Protein AF-A0AAI9ZFQ1-F1 (afdb_monomer_lite)

InterPro domains:
  IPR036188 FAD/NAD(P)-binding domain superfamily [G3DSA:3.50.50.60] (53-195)
  IPR036188 FAD/NAD(P)-binding domain superfamily [SSF51905] (68-173)

Structure (mmCIF, N/CA/C/O backbone):
data_AF-A0AAI9ZFQ1-F1
#
_entry.id   AF-A0AAI9ZFQ1-F1
#
loop_
_atom_site.group_PDB
_atom_site.id
_atom_site.type_symbol
_atom_site.label_atom_id
_atom_site.label_alt_id
_atom_site.label_comp_id
_atom_site.label_asym_id
_atom_site.label_entity_id
_atom_site.label_seq_id
_atom_site.pdbx_PDB_ins_code
_atom_site.Cartn_x
_atom_site.Cartn_y
_atom_site.Cartn_z
_atom_site.occupancy
_atom_site.B_iso_or_equiv
_atom_site.auth_seq_id
_atom_site.auth_comp_id
_atom_site.auth_asym_id
_atom_site.auth_atom_id
_atom_site.pdbx_PDB_model_num
ATOM 1 N N . MET A 1 1 ? -17.006 30.882 71.084 1.00 37.78 1 MET A N 1
ATOM 2 C CA . MET A 1 1 ? -16.837 29.516 70.557 1.00 37.78 1 MET A CA 1
ATOM 3 C C . MET A 1 1 ? -17.310 29.522 69.116 1.00 37.78 1 MET A C 1
ATOM 5 O O . MET A 1 1 ? -18.449 29.876 68.865 1.00 37.78 1 MET A O 1
ATOM 9 N N . GLU A 1 2 ? -16.331 29.306 68.242 1.00 34.59 2 GLU A N 1
ATOM 10 C CA . GLU A 1 2 ? -16.317 28.979 66.807 1.00 34.59 2 GLU A CA 1
ATOM 11 C C . GLU A 1 2 ? -17.468 29.397 65.872 1.00 34.59 2 GLU A C 1
ATOM 13 O O . GLU A 1 2 ? -18.535 28.796 65.810 1.00 34.59 2 GLU A O 1
ATOM 18 N N . LEU A 1 3 ? -17.128 30.377 65.026 1.00 32.50 3 LEU A N 1
ATOM 19 C CA . LEU A 1 3 ? -17.681 30.600 63.693 1.00 32.50 3 LEU A CA 1
ATOM 20 C C . LEU A 1 3 ? -17.113 29.538 62.733 1.00 32.50 3 LEU A C 1
ATOM 22 O O . LEU A 1 3 ? -15.921 29.552 62.424 1.00 32.50 3 LEU A O 1
ATOM 26 N N . GLY A 1 4 ? -17.966 28.635 62.250 1.00 30.64 4 GLY A N 1
ATOM 27 C CA . GLY A 1 4 ? -17.629 27.659 61.212 1.00 30.64 4 GLY A CA 1
ATOM 28 C C . GLY A 1 4 ? -17.641 28.296 59.822 1.00 30.64 4 GLY A C 1
ATOM 29 O O . GLY A 1 4 ? -18.695 28.525 59.236 1.00 30.64 4 GLY A O 1
ATOM 30 N N . HIS A 1 5 ? -16.453 28.588 59.303 1.00 34.59 5 HIS A N 1
ATOM 31 C CA . HIS A 1 5 ? -16.201 29.093 57.957 1.00 34.59 5 HIS A CA 1
ATOM 32 C C . HIS A 1 5 ? -16.126 27.901 56.984 1.00 34.59 5 HIS A C 1
ATOM 34 O O . HIS A 1 5 ? -15.152 27.149 57.013 1.00 34.59 5 HIS A O 1
ATOM 40 N N . GLN A 1 6 ? -17.141 27.691 56.137 1.00 33.50 6 GLN A N 1
ATOM 41 C CA . GLN A 1 6 ? -17.039 26.704 55.056 1.00 33.50 6 GLN A CA 1
ATOM 42 C C . GLN A 1 6 ? -16.163 27.257 53.926 1.00 33.50 6 GLN A C 1
ATOM 44 O O . GLN A 1 6 ? -16.496 28.253 53.288 1.00 33.50 6 GLN A O 1
ATOM 49 N N . ARG A 1 7 ? -15.023 26.597 53.698 1.00 31.77 7 ARG A N 1
ATOM 50 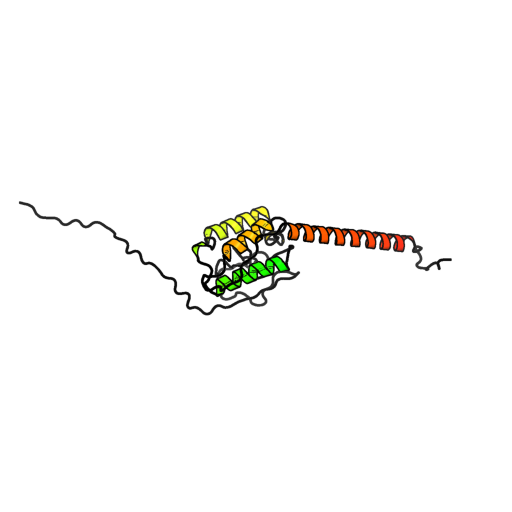C CA . ARG A 1 7 ? -14.210 26.714 52.483 1.00 31.77 7 ARG A CA 1
ATOM 51 C C . ARG A 1 7 ? -14.615 25.585 51.538 1.00 31.77 7 ARG A C 1
ATOM 5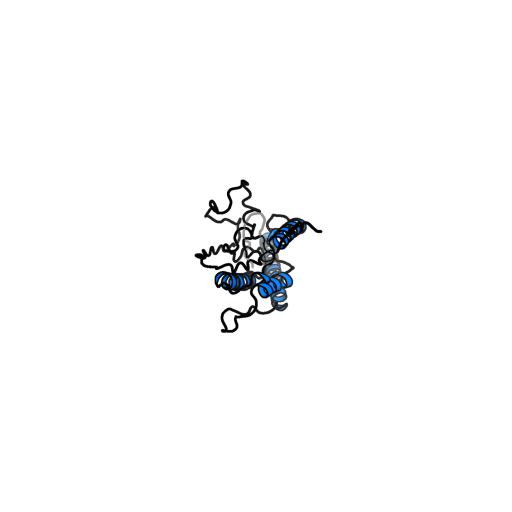3 O O . ARG A 1 7 ? -14.500 24.425 51.924 1.00 31.77 7 ARG A O 1
ATOM 60 N N . GLU A 1 8 ? -15.013 25.901 50.312 1.00 35.94 8 GLU A N 1
ATOM 61 C CA . GLU A 1 8 ? -15.021 24.915 49.227 1.00 35.94 8 GLU A CA 1
ATOM 62 C C . GLU A 1 8 ? -13.645 24.831 48.558 1.00 35.94 8 GLU A C 1
ATOM 64 O O . GLU A 1 8 ? -13.015 25.863 48.301 1.00 35.94 8 GLU A O 1
ATOM 69 N N . PRO A 1 9 ? -13.209 23.615 48.195 1.00 33.06 9 PRO A N 1
ATOM 70 C CA . PRO A 1 9 ? -12.383 23.452 47.013 1.00 33.06 9 PRO A CA 1
ATOM 71 C C . PRO A 1 9 ? -12.896 22.330 46.095 1.00 33.06 9 PRO A C 1
ATOM 73 O O . PRO A 1 9 ? -12.891 21.158 46.449 1.00 33.06 9 PRO A O 1
ATOM 76 N N . GLY A 1 10 ? -13.221 22.715 44.860 1.00 30.25 10 GLY A N 1
ATOM 77 C CA . GLY A 1 10 ? -12.485 22.227 43.694 1.00 30.25 10 GLY A CA 1
ATOM 78 C C . GLY A 1 10 ? -12.747 20.804 43.192 1.00 30.25 10 GLY A C 1
ATOM 79 O O . GLY A 1 10 ? -12.119 19.848 43.625 1.00 30.25 10 GLY A O 1
ATOM 80 N N . THR A 1 11 ? -13.498 20.762 42.089 1.00 35.53 11 THR A N 1
ATOM 81 C CA . THR A 1 11 ? -13.319 19.874 40.926 1.00 35.53 11 THR A CA 1
ATOM 82 C C . THR A 1 11 ? -13.482 18.369 41.139 1.00 35.53 11 THR A C 1
ATOM 84 O O . THR A 1 11 ? -12.507 17.668 41.391 1.00 35.53 11 THR A O 1
ATOM 87 N N . ASP A 1 12 ? -14.666 17.853 40.804 1.00 26.95 12 ASP A N 1
ATOM 88 C CA . ASP A 1 12 ? -14.771 16.508 40.241 1.00 26.95 12 ASP A CA 1
ATOM 89 C C . ASP A 1 12 ? -15.305 16.598 38.805 1.00 26.95 12 ASP A C 1
ATOM 91 O O . ASP A 1 12 ? -16.419 17.058 38.539 1.00 26.95 12 ASP A O 1
ATOM 95 N N . ARG A 1 13 ? -14.434 16.261 37.848 1.00 30.31 13 ARG A N 1
ATOM 96 C CA . ARG A 1 13 ? -14.751 16.260 36.420 1.00 30.31 13 ARG A CA 1
ATOM 97 C C . ARG A 1 13 ? -15.561 15.007 36.144 1.00 30.31 13 ARG A C 1
ATOM 99 O O . ARG A 1 13 ? -15.000 13.926 35.989 1.00 30.31 13 ARG A O 1
ATOM 106 N N . THR A 1 14 ? -16.866 15.175 35.983 1.00 29.67 14 THR A N 1
ATOM 107 C CA . THR A 1 14 ? -17.733 14.159 35.388 1.00 29.67 14 THR A CA 1
ATOM 108 C C . THR A 1 14 ? -17.107 13.647 34.086 1.00 29.67 14 THR A C 1
ATOM 110 O O . THR A 1 14 ? -16.983 14.390 33.108 1.00 29.67 14 THR A O 1
ATOM 113 N N . HIS A 1 15 ? -16.689 12.380 34.079 1.00 28.17 15 HIS A N 1
ATOM 114 C CA . HIS A 1 15 ? -16.290 11.646 32.883 1.00 28.17 15 HIS A CA 1
ATOM 115 C C . HIS A 1 15 ? -17.497 11.534 31.940 1.00 28.17 15 HIS A C 1
ATOM 117 O O . HIS A 1 15 ? -18.301 10.606 32.017 1.00 28.17 15 HIS A O 1
ATOM 123 N N . SER A 1 16 ? -17.627 12.504 31.035 1.00 26.03 16 SER A N 1
ATOM 124 C CA . SER A 1 16 ? -18.485 12.388 29.860 1.00 26.03 16 SER A CA 1
ATOM 125 C C . SER A 1 16 ? -17.853 11.368 28.916 1.00 26.03 16 SER A C 1
ATOM 127 O O . SER A 1 16 ? -16.924 11.664 28.162 1.00 26.03 16 SER A O 1
ATOM 129 N N . SER A 1 17 ? -18.337 10.130 28.982 1.00 25.62 17 SER A N 1
ATOM 130 C CA . SER A 1 17 ? -18.072 9.125 27.959 1.00 25.62 17 SER A CA 1
ATOM 131 C C . SER A 1 17 ? -18.860 9.499 26.702 1.00 25.62 17 SER A C 1
ATOM 133 O O . SER A 1 17 ? -20.020 9.131 26.514 1.00 25.62 17 SER A O 1
ATOM 135 N N . HIS A 1 18 ? -18.232 10.265 25.812 1.00 26.05 18 HIS A N 1
ATOM 136 C CA . HIS A 1 18 ? -18.787 10.519 24.488 1.00 26.05 18 HIS A CA 1
ATOM 137 C C . HIS A 1 18 ? -18.733 9.230 23.654 1.00 26.05 18 HIS A C 1
ATOM 139 O O . HIS A 1 18 ? -17.767 8.951 22.949 1.00 26.05 18 HIS A O 1
ATOM 145 N N . LYS A 1 19 ? -19.809 8.436 23.715 1.00 25.36 19 LYS A N 1
ATOM 146 C CA . LYS A 1 19 ? -20.154 7.477 22.659 1.00 25.36 19 LYS A CA 1
ATO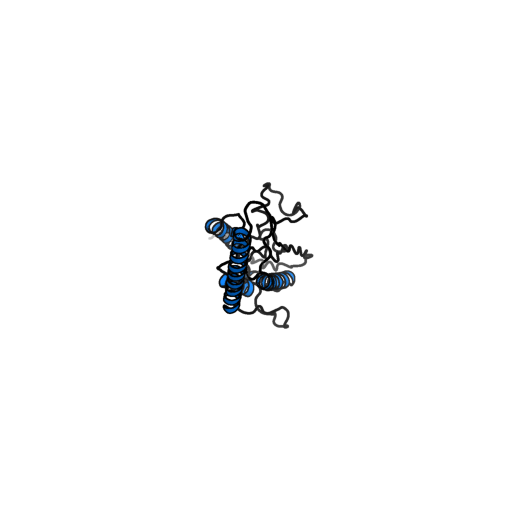M 147 C C . LYS A 1 19 ? -20.406 8.273 21.377 1.00 25.36 19 LYS A C 1
ATOM 149 O O . LYS A 1 19 ? -21.493 8.819 21.191 1.00 25.36 19 LYS A O 1
ATOM 154 N N . ALA A 1 20 ? -19.411 8.342 20.498 1.00 28.69 20 ALA A N 1
ATOM 155 C CA . ALA A 1 20 ? -19.606 8.830 19.140 1.00 28.69 20 ALA A CA 1
ATOM 156 C C . ALA A 1 20 ? -20.625 7.917 18.435 1.00 28.69 20 ALA A C 1
ATOM 158 O O . ALA A 1 20 ? -20.350 6.755 18.137 1.00 28.69 20 ALA A O 1
ATOM 159 N N . ARG A 1 21 ? -21.842 8.427 18.223 1.00 26.98 21 ARG A N 1
ATOM 160 C CA . ARG A 1 21 ? -22.840 7.792 17.359 1.00 26.98 21 ARG A CA 1
ATOM 161 C C . ARG A 1 21 ? -22.448 8.078 15.911 1.00 26.98 21 ARG A C 1
ATOM 163 O O . ARG A 1 21 ? -22.639 9.191 15.433 1.00 26.98 21 ARG A O 1
ATOM 170 N N . PHE A 1 22 ? -21.924 7.076 15.213 1.00 39.91 22 PHE A N 1
ATOM 171 C CA . PHE A 1 22 ? -21.673 7.136 13.771 1.00 39.91 22 PHE A CA 1
ATOM 172 C C . PHE A 1 22 ? -22.993 6.929 13.010 1.00 39.91 22 PHE A C 1
ATOM 174 O O . PHE A 1 22 ? -23.321 5.823 12.595 1.00 39.91 22 PHE A O 1
ATOM 181 N N . GLY A 1 23 ? -23.796 7.992 12.912 1.00 33.97 23 GLY A N 1
ATOM 182 C CA . GLY A 1 23 ? -25.105 8.014 12.242 1.00 33.97 23 GLY A CA 1
ATOM 183 C C . GLY A 1 23 ? -25.154 8.942 11.024 1.00 33.97 23 GLY A C 1
ATOM 184 O O . GLY A 1 23 ? -26.163 9.608 10.817 1.00 33.97 23 GLY A O 1
ATOM 185 N N . GLY A 1 24 ? -24.060 9.048 10.265 1.00 38.56 24 GLY A N 1
ATOM 186 C CA . GLY A 1 24 ? -23.959 9.884 9.062 1.00 38.56 24 GLY A CA 1
ATOM 187 C C . GLY A 1 24 ? -23.987 9.063 7.771 1.00 38.56 24 GLY A C 1
ATOM 188 O O . GLY A 1 24 ? -23.625 7.888 7.769 1.00 38.56 24 GLY A O 1
ATOM 189 N N . ARG A 1 25 ? -24.418 9.681 6.663 1.00 42.22 25 ARG A N 1
ATOM 190 C CA . ARG A 1 25 ? -24.288 9.105 5.314 1.00 42.22 25 ARG A CA 1
ATOM 191 C C . ARG A 1 25 ? -22.800 8.996 4.975 1.00 42.22 25 ARG A C 1
ATOM 193 O O . ARG A 1 25 ? -22.090 9.989 5.060 1.00 42.22 25 ARG A O 1
ATOM 200 N N . PHE A 1 26 ? -22.345 7.804 4.606 1.00 40.53 26 PHE A N 1
ATOM 201 C CA . PHE A 1 26 ? -20.992 7.589 4.104 1.00 40.53 26 PHE A CA 1
ATOM 202 C C . PHE A 1 26 ? -20.969 7.882 2.603 1.00 40.53 26 PHE A C 1
ATOM 204 O O . PHE A 1 26 ? -21.706 7.246 1.849 1.00 40.53 26 PHE A O 1
ATOM 211 N N . GLU A 1 27 ? -20.131 8.817 2.161 1.00 43.59 27 GLU A N 1
ATOM 212 C CA . GLU A 1 27 ? -19.860 9.022 0.738 1.00 43.59 27 GLU A CA 1
ATOM 213 C C . GLU A 1 27 ? -18.555 8.318 0.362 1.00 43.59 27 GLU A C 1
ATOM 215 O O . GLU A 1 27 ? -17.472 8.688 0.809 1.00 43.59 27 GLU A O 1
ATOM 220 N N . LEU A 1 28 ? -18.656 7.264 -0.450 1.00 41.50 28 LEU A N 1
ATOM 221 C CA . LEU A 1 28 ? -17.493 6.539 -0.951 1.00 41.50 28 LEU A CA 1
ATOM 222 C C . LEU A 1 28 ? -16.993 7.178 -2.248 1.00 41.50 28 LEU A C 1
ATOM 224 O O . LEU A 1 28 ? -17.599 7.008 -3.305 1.00 41.50 28 LEU A O 1
ATOM 228 N N . TYR A 1 29 ? -15.837 7.832 -2.184 1.00 49.53 29 TYR A N 1
ATOM 229 C CA . TYR A 1 29 ? -15.118 8.310 -3.363 1.00 49.53 29 TYR A CA 1
ATOM 230 C C . TYR A 1 29 ? -14.043 7.299 -3.770 1.00 49.53 29 TYR A C 1
ATOM 232 O O . TYR A 1 29 ? -12.924 7.322 -3.274 1.00 49.53 29 TYR A O 1
ATOM 240 N N . LEU A 1 30 ? -14.359 6.392 -4.698 1.00 44.34 30 LEU A N 1
ATOM 241 C CA . LEU A 1 30 ? -13.365 5.465 -5.245 1.00 44.34 30 LEU A CA 1
ATOM 242 C C . LEU A 1 30 ? -12.519 6.161 -6.326 1.00 44.34 30 LEU A C 1
ATOM 244 O O . LEU A 1 30 ? -12.923 6.241 -7.485 1.00 44.34 30 LEU A O 1
ATOM 248 N N . ALA A 1 31 ? -11.330 6.642 -5.962 1.00 46.34 31 ALA A N 1
ATOM 249 C CA . ALA A 1 31 ? -10.363 7.205 -6.907 1.00 46.34 31 ALA A CA 1
ATOM 250 C C . ALA A 1 31 ? -9.272 6.179 -7.268 1.00 46.34 31 ALA A C 1
ATOM 252 O O . ALA A 1 31 ? -8.314 6.000 -6.520 1.00 46.34 31 ALA A O 1
ATOM 253 N N . ILE A 1 32 ? -9.404 5.526 -8.428 1.00 44.31 32 ILE A N 1
ATOM 254 C CA . ILE A 1 32 ? -8.389 4.605 -8.968 1.00 44.31 32 ILE A CA 1
ATOM 255 C C . ILE A 1 32 ? -7.374 5.413 -9.785 1.00 44.31 32 ILE A C 1
ATOM 257 O O . ILE A 1 32 ? -7.701 5.941 -10.848 1.00 44.31 32 ILE A O 1
ATOM 261 N N . VAL A 1 33 ? -6.129 5.498 -9.313 1.00 44.69 33 VAL A N 1
ATOM 262 C CA . VAL A 1 33 ? -5.063 6.261 -9.980 1.00 44.69 33 VAL A CA 1
ATOM 263 C C . VAL A 1 33 ? -4.160 5.317 -10.770 1.00 44.69 33 VAL A C 1
ATOM 265 O O . VAL A 1 33 ? -3.419 4.521 -10.200 1.00 44.69 33 VAL A O 1
ATOM 268 N N . ILE A 1 34 ? -4.184 5.417 -12.103 1.00 42.12 34 ILE A N 1
ATOM 269 C CA . ILE A 1 34 ? -3.259 4.691 -12.984 1.00 42.12 34 ILE A CA 1
ATOM 270 C C . ILE A 1 34 ? -2.611 5.681 -13.964 1.00 42.12 34 ILE A C 1
ATOM 272 O O . ILE A 1 34 ? -3.220 6.114 -14.936 1.00 42.12 34 ILE A O 1
ATOM 276 N N . GLY A 1 35 ? -1.336 6.012 -13.736 1.00 40.16 35 GLY A N 1
ATOM 277 C CA . GLY A 1 35 ? -0.400 6.350 -14.819 1.00 40.16 35 GLY A CA 1
ATOM 278 C C . GLY A 1 35 ? -0.253 7.805 -15.288 1.00 40.16 35 GLY A C 1
ATOM 279 O O . GLY A 1 35 ? 0.619 8.043 -16.120 1.00 40.16 35 GLY A O 1
ATOM 280 N N . ARG A 1 36 ? -0.994 8.792 -14.774 1.00 52.34 36 ARG A N 1
ATOM 281 C CA . ARG A 1 36 ? -0.717 10.237 -14.969 1.00 52.34 36 ARG A CA 1
ATOM 282 C C . ARG A 1 36 ? -1.120 11.012 -13.709 1.00 52.34 36 ARG A C 1
ATOM 284 O O . ARG A 1 36 ? -1.766 10.431 -12.843 1.00 52.34 36 ARG A O 1
ATOM 291 N N . ARG A 1 37 ? -0.669 12.275 -13.594 1.00 50.84 37 ARG A N 1
ATOM 292 C CA . ARG A 1 37 ? -0.910 13.219 -12.476 1.00 50.84 37 ARG A CA 1
ATOM 293 C C . ARG A 1 37 ? -2.225 12.910 -11.751 1.00 50.84 37 ARG A C 1
ATOM 295 O O . ARG A 1 37 ? -3.257 12.862 -12.418 1.00 50.84 37 ARG A O 1
ATOM 302 N N . LEU A 1 38 ? -2.184 12.719 -10.424 1.00 52.16 38 LEU A N 1
ATOM 303 C CA . LEU A 1 38 ? -3.409 12.544 -9.641 1.00 52.16 38 LEU A CA 1
ATOM 304 C C . LEU A 1 38 ? -4.368 13.681 -9.983 1.00 52.16 38 LEU A C 1
ATOM 306 O O . LEU A 1 38 ? -4.039 14.857 -9.825 1.00 52.16 38 LEU A O 1
ATOM 310 N N . SER A 1 39 ? -5.531 13.314 -10.502 1.00 46.09 39 SER A N 1
ATOM 311 C CA . SER A 1 39 ? -6.598 14.251 -10.800 1.00 46.09 39 SER A CA 1
ATOM 312 C C . SER A 1 39 ? -7.881 13.681 -10.230 1.00 46.09 39 SER A C 1
ATOM 314 O O . SER A 1 39 ? -8.286 12.569 -10.560 1.00 46.09 39 SER A O 1
ATOM 316 N N . THR A 1 40 ? -8.498 14.440 -9.339 1.00 49.34 40 THR A N 1
ATOM 317 C CA . THR A 1 40 ? -9.910 14.292 -9.022 1.00 49.34 40 THR A CA 1
ATOM 318 C C . THR A 1 40 ? -10.619 15.345 -9.878 1.00 49.34 40 THR A C 1
ATOM 320 O O . THR A 1 40 ? -10.338 16.534 -9.716 1.00 49.34 40 THR A O 1
ATOM 323 N N . PRO A 1 41 ? -11.473 14.967 -10.850 1.00 41.53 41 PRO A N 1
ATOM 324 C CA . PRO A 1 41 ? -12.178 15.951 -11.681 1.00 41.53 41 PRO A CA 1
ATOM 325 C C . PRO A 1 41 ? -13.165 16.790 -10.854 1.00 41.53 41 PRO A C 1
ATOM 327 O O . PRO A 1 41 ? -13.537 17.891 -11.248 1.00 41.53 41 PRO A O 1
ATOM 330 N N . TYR A 1 42 ? -13.526 16.297 -9.669 1.00 44.06 42 TYR A N 1
ATOM 331 C CA . TYR A 1 42 ? -14.157 17.069 -8.616 1.00 44.06 42 TYR A CA 1
ATOM 332 C C . TYR A 1 42 ? -13.075 17.803 -7.828 1.00 44.06 42 TYR A C 1
ATOM 334 O O . TYR A 1 42 ? -12.152 17.201 -7.270 1.00 44.06 42 TYR A O 1
ATOM 342 N N . THR A 1 43 ? -13.188 19.126 -7.770 1.00 43.06 43 THR A N 1
ATOM 343 C CA . THR A 1 43 ? -12.502 19.873 -6.723 1.00 43.06 43 THR A CA 1
ATOM 344 C C . THR A 1 43 ? -13.149 19.442 -5.410 1.00 43.06 43 THR A C 1
ATOM 346 O O . THR A 1 43 ? -14.370 19.498 -5.304 1.00 43.06 43 THR A O 1
ATOM 349 N N . LEU A 1 44 ? -12.360 19.054 -4.404 1.00 46.34 44 LEU A N 1
ATOM 350 C CA . LEU A 1 44 ? -12.791 18.948 -2.997 1.00 46.34 44 LEU A CA 1
ATOM 351 C C . LEU A 1 44 ? -13.148 20.351 -2.4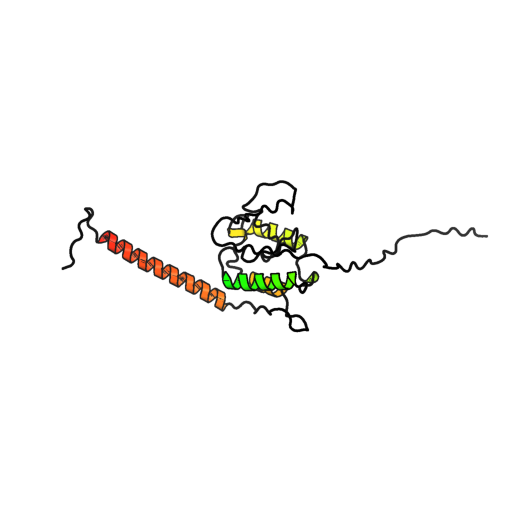48 1.00 46.34 44 LEU A C 1
ATOM 353 O O . LEU A 1 44 ? -12.678 20.776 -1.396 1.00 46.34 44 LEU A O 1
ATOM 357 N N . ARG A 1 45 ? -13.914 21.132 -3.220 1.00 37.50 45 ARG A N 1
ATOM 358 C CA . ARG A 1 45 ? -14.136 22.573 -3.065 1.00 37.50 45 ARG A CA 1
ATOM 359 C C . ARG A 1 45 ? -14.983 22.905 -1.840 1.00 37.50 45 ARG A C 1
ATOM 361 O O . ARG A 1 45 ? -15.085 24.079 -1.506 1.00 37.50 45 ARG A O 1
ATOM 368 N N . GLU A 1 46 ? -15.492 21.897 -1.139 1.00 37.47 46 GLU A N 1
ATOM 369 C CA . GLU A 1 46 ? -16.261 22.062 0.095 1.00 37.47 46 GLU A CA 1
ATOM 370 C C . GLU A 1 46 ? -15.590 21.456 1.344 1.00 37.47 46 GLU A C 1
ATOM 372 O O . GLU A 1 46 ? -16.062 21.707 2.446 1.00 37.47 46 GLU A O 1
ATOM 377 N N . VAL A 1 47 ? -14.445 20.761 1.228 1.00 44.47 47 VAL A N 1
ATOM 378 C CA . VAL A 1 47 ? -13.826 20.033 2.369 1.00 44.47 47 VAL A CA 1
ATOM 379 C C . VAL A 1 47 ? -12.614 20.754 2.991 1.00 44.47 47 VAL A C 1
ATOM 381 O O . VAL A 1 47 ? -12.083 20.338 4.014 1.00 44.47 47 VAL A O 1
ATOM 384 N N . GLY A 1 48 ? -12.183 21.906 2.471 1.00 33.75 48 GLY A N 1
ATOM 385 C CA . GLY A 1 48 ? -11.064 22.618 3.100 1.00 33.75 48 GLY A CA 1
ATOM 386 C C . GLY A 1 48 ? -10.795 23.997 2.535 1.00 33.75 48 GLY A C 1
ATOM 387 O O . GLY A 1 48 ? -9.860 24.200 1.766 1.00 33.75 48 GLY A O 1
ATOM 388 N N . ARG A 1 49 ? -11.588 24.990 2.941 1.00 31.41 49 ARG A N 1
ATOM 389 C CA . ARG A 1 49 ? -11.296 26.395 2.643 1.00 31.41 49 ARG A CA 1
ATOM 390 C C . ARG A 1 49 ? -10.206 26.928 3.582 1.00 31.41 49 ARG A C 1
ATOM 392 O O . ARG A 1 49 ? -10.513 27.671 4.505 1.00 31.41 49 ARG A O 1
ATOM 399 N N . LYS A 1 50 ? -8.936 26.611 3.306 1.00 29.59 50 LYS A N 1
ATOM 400 C CA . LYS A 1 50 ? -7.778 27.494 3.563 1.00 29.59 50 LYS A CA 1
ATOM 401 C C . LYS A 1 50 ? -6.744 27.289 2.450 1.00 29.59 50 LYS A C 1
ATOM 403 O O . LYS A 1 50 ? -6.408 26.166 2.107 1.00 29.59 50 LYS A O 1
ATOM 408 N N . GLY A 1 51 ? -6.357 28.401 1.829 1.00 27.31 51 GLY A N 1
ATOM 409 C CA . GLY A 1 51 ? -5.723 28.488 0.514 1.00 27.31 51 GLY A CA 1
ATOM 410 C C . GLY A 1 51 ? -4.433 27.691 0.313 1.00 27.31 51 GLY A C 1
ATOM 411 O O . GLY A 1 51 ? -3.625 27.535 1.221 1.00 27.31 51 GLY A O 1
ATOM 412 N N . GLY A 1 52 ? -4.233 27.267 -0.936 1.00 26.09 52 GLY A N 1
ATOM 413 C CA . GLY A 1 52 ? -2.977 26.714 -1.433 1.00 26.09 52 GLY A CA 1
ATOM 414 C C . GLY A 1 52 ? -3.192 25.892 -2.701 1.00 26.09 52 GLY A C 1
ATOM 415 O O . GLY A 1 52 ? -3.657 24.759 -2.651 1.00 26.09 52 GLY A O 1
ATOM 416 N N . SER A 1 53 ? -2.871 26.452 -3.865 1.00 29.06 53 SER A N 1
ATOM 417 C CA . SER A 1 53 ? -2.807 25.709 -5.124 1.00 29.06 53 SER A CA 1
ATOM 418 C C . SER A 1 53 ? -1.588 24.776 -5.114 1.00 29.06 53 SER A C 1
ATOM 420 O O . SER A 1 53 ? -0.493 25.198 -5.470 1.00 29.06 53 SER A O 1
ATOM 422 N N . ALA A 1 54 ? -1.755 23.516 -4.710 1.00 30.44 54 ALA A N 1
ATOM 423 C CA . ALA A 1 54 ? -0.657 22.542 -4.680 1.00 30.44 54 ALA A CA 1
ATOM 424 C C . ALA A 1 54 ? -1.113 21.129 -5.106 1.00 30.44 54 ALA A C 1
ATOM 426 O O . ALA A 1 54 ? -0.850 20.119 -4.471 1.00 30.44 54 ALA A O 1
ATOM 427 N N . PHE A 1 55 ? -1.779 21.024 -6.259 1.00 37.59 55 PHE A N 1
ATOM 428 C CA . PHE A 1 55 ? -2.322 19.779 -6.840 1.00 37.59 55 PHE A CA 1
ATOM 429 C C . PHE A 1 55 ? -1.268 18.774 -7.386 1.00 37.59 55 PHE A C 1
ATOM 431 O O . PHE A 1 55 ? -1.450 18.173 -8.446 1.00 37.59 55 PHE A O 1
ATOM 438 N N . ALA A 1 56 ? -0.136 18.603 -6.708 1.00 31.72 56 ALA A N 1
ATOM 439 C CA . ALA A 1 56 ? 0.832 17.531 -6.980 1.00 31.72 56 ALA A CA 1
ATOM 440 C C . ALA A 1 56 ? 1.245 16.807 -5.688 1.00 31.72 56 ALA A C 1
ATOM 442 O O . ALA A 1 56 ? 1.306 15.582 -5.694 1.00 31.72 56 ALA A O 1
ATOM 443 N N . ALA A 1 57 ? 1.398 17.553 -4.589 1.00 33.06 57 ALA A N 1
ATOM 444 C CA . ALA A 1 57 ? 1.584 17.025 -3.237 1.00 33.06 57 ALA A CA 1
ATOM 445 C C . ALA A 1 57 ? 0.264 17.016 -2.436 1.00 33.06 57 ALA A C 1
ATOM 447 O O . ALA A 1 57 ? -0.037 16.048 -1.755 1.00 33.06 57 ALA A O 1
ATOM 448 N N . THR A 1 58 ? -0.612 18.013 -2.618 1.00 34.50 58 THR A N 1
ATOM 449 C CA . THR A 1 58 ? -1.872 18.143 -1.858 1.00 34.50 58 THR A CA 1
ATOM 450 C C . THR A 1 58 ? -2.963 17.160 -2.286 1.00 34.50 58 THR A C 1
ATOM 452 O O . THR A 1 58 ? -3.827 16.808 -1.491 1.00 34.50 58 THR A O 1
ATOM 455 N N . ALA A 1 59 ? -2.914 16.651 -3.523 1.00 35.28 59 ALA A N 1
ATOM 456 C CA . ALA A 1 59 ? -3.788 15.551 -3.957 1.00 35.28 59 ALA A CA 1
ATOM 457 C C . ALA A 1 59 ? -3.344 14.183 -3.392 1.00 35.28 59 ALA A C 1
ATOM 459 O O . ALA A 1 59 ? -4.088 13.212 -3.488 1.00 35.28 59 ALA A O 1
ATOM 460 N N . LEU A 1 60 ? -2.142 14.124 -2.804 1.00 39.22 60 LEU A N 1
ATOM 461 C CA . LEU A 1 60 ? -1.600 12.998 -2.046 1.00 39.22 60 LEU A CA 1
ATOM 462 C C . LEU A 1 60 ? -1.663 13.238 -0.528 1.00 39.22 60 LEU A C 1
ATOM 464 O O . LEU A 1 60 ? -1.064 12.461 0.211 1.00 39.22 60 LEU A O 1
ATOM 468 N N . ASN A 1 61 ? -2.456 14.212 -0.046 1.00 36.75 61 ASN A N 1
ATOM 469 C CA . ASN A 1 61 ? -2.804 14.363 1.378 1.00 36.75 61 ASN A CA 1
ATOM 470 C C . ASN A 1 61 ? -3.642 13.175 1.914 1.00 36.75 61 ASN A C 1
ATOM 472 O O . ASN A 1 61 ? -4.468 13.326 2.808 1.00 36.75 61 ASN A O 1
ATOM 476 N N . THR A 1 62 ? -3.456 11.968 1.385 1.00 39.16 62 THR A N 1
ATOM 477 C CA . THR A 1 62 ? -3.660 10.726 2.121 1.00 39.16 62 THR A CA 1
ATOM 478 C C . THR A 1 62 ? -2.637 10.687 3.253 1.00 39.16 62 THR A C 1
ATOM 480 O O . THR A 1 62 ? -1.570 10.089 3.130 1.00 39.16 62 THR A O 1
ATOM 483 N N . THR A 1 63 ? -2.935 11.377 4.347 1.00 40.75 63 THR A N 1
ATOM 484 C CA . THR A 1 63 ? -2.052 11.583 5.505 1.00 40.75 63 THR A CA 1
ATOM 485 C C . THR A 1 63 ? -1.974 10.352 6.414 1.00 40.75 63 THR A C 1
ATOM 487 O O . THR A 1 63 ? -1.689 10.445 7.599 1.00 40.75 63 THR A O 1
ATOM 490 N N . THR A 1 64 ? -2.180 9.153 5.868 1.00 47.28 64 THR A N 1
ATOM 491 C CA . THR A 1 64 ? -2.001 7.899 6.604 1.00 47.28 64 THR A CA 1
ATOM 492 C C . THR A 1 64 ? -0.800 7.114 6.116 1.00 47.28 64 THR A C 1
ATOM 494 O O . THR A 1 64 ? -0.515 7.059 4.920 1.00 47.28 64 THR A O 1
ATOM 497 N N . THR A 1 65 ? -0.224 6.350 7.049 1.00 51.03 65 THR A N 1
ATOM 498 C CA . THR A 1 65 ? 0.770 5.278 6.869 1.00 51.03 65 THR A CA 1
ATOM 499 C C . THR A 1 65 ? 0.490 4.342 5.681 1.00 51.03 65 THR A C 1
ATOM 501 O O . THR A 1 65 ? 1.383 3.644 5.208 1.00 51.03 65 THR A O 1
ATOM 504 N N . THR A 1 66 ? -0.756 4.313 5.196 1.00 60.31 66 THR A N 1
ATOM 505 C CA . THR A 1 66 ? -1.297 3.354 4.234 1.00 60.31 66 THR A CA 1
ATOM 506 C C . THR A 1 66 ? -1.832 3.968 2.935 1.00 60.31 66 THR A C 1
ATOM 508 O O . THR A 1 66 ? -2.404 3.240 2.123 1.00 60.31 66 THR A O 1
ATOM 511 N N . THR A 1 67 ? -1.699 5.282 2.704 1.00 72.06 67 THR A N 1
ATOM 512 C CA . THR A 1 67 ? -2.257 6.002 1.526 1.00 72.06 67 THR A CA 1
ATOM 513 C C . THR A 1 67 ? -3.772 5.815 1.301 1.00 72.06 67 THR A C 1
ATOM 515 O O . THR A 1 67 ? -4.282 6.087 0.220 1.00 72.06 67 THR A O 1
ATOM 518 N N . THR A 1 68 ? -4.502 5.304 2.302 1.00 81.38 68 THR A N 1
ATOM 519 C CA . THR A 1 68 ? -5.901 4.854 2.151 1.00 81.38 68 THR A CA 1
ATOM 520 C C . THR A 1 68 ? -6.898 5.810 2.797 1.00 81.38 68 THR A C 1
ATOM 522 O O . THR A 1 68 ? -8.021 5.909 2.324 1.00 81.38 68 THR A O 1
ATOM 525 N N . ILE A 1 69 ? -6.520 6.515 3.866 1.00 80.88 69 ILE A N 1
ATOM 526 C CA . ILE A 1 69 ? -7.430 7.351 4.663 1.00 80.88 69 ILE A CA 1
ATOM 527 C C . ILE A 1 69 ? -7.026 8.817 4.511 1.00 80.88 69 ILE A C 1
ATOM 529 O O . ILE A 1 69 ? -5.845 9.156 4.649 1.00 80.88 69 ILE A O 1
ATOM 533 N N . TYR A 1 70 ? -7.999 9.683 4.238 1.00 80.31 70 TYR A N 1
ATOM 534 C CA . TYR A 1 70 ? -7.813 11.128 4.271 1.00 80.31 70 TYR A CA 1
ATOM 535 C C . TYR A 1 70 ? -7.908 11.629 5.715 1.00 80.31 70 TYR A C 1
ATOM 537 O O . TYR A 1 70 ? -8.939 11.491 6.362 1.00 80.31 70 TYR A O 1
ATOM 545 N N . THR A 1 71 ? -6.835 12.192 6.260 1.00 74.38 71 THR A N 1
ATOM 546 C CA . THR A 1 71 ? -6.785 12.525 7.695 1.00 74.38 71 THR A CA 1
ATOM 547 C C . THR A 1 71 ? -7.723 13.650 8.118 1.00 74.38 71 THR A C 1
ATOM 549 O O . THR A 1 71 ? -8.310 13.523 9.192 1.00 74.38 71 THR A O 1
ATOM 552 N N . PRO A 1 72 ? -7.922 14.725 7.327 1.00 75.94 72 PRO A N 1
ATOM 553 C CA . PRO A 1 72 ? -8.888 15.759 7.695 1.00 75.94 72 PRO A CA 1
ATOM 554 C C . PRO A 1 72 ? -10.334 15.248 7.741 1.00 75.94 72 PRO A C 1
ATOM 556 O O . PRO A 1 72 ? -11.133 15.779 8.507 1.00 75.94 72 PRO A O 1
ATOM 559 N N . ASP A 1 73 ? -10.658 14.219 6.951 1.00 74.38 73 ASP A N 1
ATOM 560 C CA . ASP A 1 73 ? -11.967 13.570 6.945 1.00 74.38 73 ASP A CA 1
ATOM 561 C C . ASP A 1 73 ? -11.836 12.064 6.621 1.00 74.38 73 ASP A C 1
ATOM 563 O O . ASP A 1 73 ? -11.757 11.691 5.447 1.00 74.38 73 ASP A O 1
ATOM 567 N N . PRO A 1 74 ? -11.848 11.175 7.636 1.00 73.88 74 PRO A N 1
ATOM 568 C CA . PRO A 1 74 ? -11.639 9.738 7.456 1.00 73.88 74 PRO A CA 1
ATOM 569 C C . PRO A 1 74 ? -12.819 9.017 6.786 1.00 73.88 74 PRO A C 1
ATOM 571 O O . PRO A 1 74 ? -12.758 7.800 6.597 1.00 73.88 74 PRO A O 1
ATOM 574 N N . THR A 1 75 ? -13.892 9.734 6.432 1.00 74.94 75 THR A N 1
ATOM 575 C CA . THR A 1 75 ? -14.950 9.203 5.561 1.00 74.94 75 THR A CA 1
ATOM 576 C C . THR A 1 75 ? -14.537 9.210 4.087 1.00 74.94 75 THR A C 1
ATOM 578 O O . THR A 1 75 ? -15.086 8.442 3.297 1.00 74.94 75 THR A O 1
ATOM 581 N N . ILE A 1 76 ? -13.509 9.990 3.730 1.00 80.62 76 ILE A N 1
ATOM 582 C CA . ILE A 1 76 ? -12.898 10.005 2.402 1.00 80.62 76 ILE A CA 1
ATOM 583 C C . ILE A 1 76 ? -11.754 8.988 2.369 1.00 80.62 76 ILE A C 1
ATOM 585 O O . ILE A 1 76 ? -10.764 9.084 3.100 1.00 80.62 76 ILE A O 1
ATOM 589 N N . LEU A 1 77 ? -11.892 7.998 1.489 1.00 82.81 77 LEU A N 1
ATOM 590 C CA . LEU A 1 77 ? -10.984 6.861 1.385 1.00 82.81 77 LEU A CA 1
ATOM 591 C C . LEU A 1 77 ? -10.463 6.715 -0.043 1.00 82.81 77 LEU A C 1
ATOM 593 O O . LEU A 1 77 ? -11.192 6.934 -1.002 1.00 82.81 77 LEU A O 1
ATOM 597 N N . PHE A 1 78 ? -9.214 6.285 -0.186 1.00 83.44 78 PHE A N 1
ATOM 598 C CA . PHE A 1 78 ? -8.546 6.099 -1.468 1.00 83.44 78 PHE A CA 1
ATOM 599 C C . PHE A 1 78 ? -8.128 4.641 -1.651 1.00 83.44 78 PHE A C 1
ATOM 601 O O . PHE A 1 78 ? -7.538 4.027 -0.765 1.00 83.44 78 PHE A O 1
ATOM 608 N N . VAL A 1 79 ? -8.382 4.091 -2.839 1.00 88.25 79 VAL A N 1
ATOM 609 C CA . VAL A 1 79 ? -7.878 2.775 -3.247 1.00 88.25 79 VAL A CA 1
ATOM 610 C C . VAL A 1 79 ? -7.085 2.955 -4.527 1.00 88.25 79 VAL A C 1
ATOM 612 O O . VAL A 1 79 ? -7.615 3.327 -5.568 1.00 88.25 79 VAL A O 1
ATOM 615 N N . GLY A 1 80 ? -5.796 2.664 -4.442 1.00 83.75 80 GLY A N 1
ATOM 616 C CA . GLY A 1 80 ? -4.866 2.750 -5.551 1.00 83.75 80 GLY A CA 1
ATOM 617 C C . GLY A 1 80 ? -4.121 4.068 -5.684 1.00 83.75 80 GLY A C 1
ATOM 618 O O . GLY A 1 80 ? -3.461 4.278 -6.696 1.00 83.75 80 GLY A O 1
ATOM 619 N N . ALA A 1 81 ? -4.129 4.908 -4.647 1.00 83.44 81 ALA A N 1
ATOM 620 C CA . ALA A 1 81 ? -3.234 6.060 -4.517 1.00 83.44 81 ALA A CA 1
ATOM 621 C C . ALA A 1 81 ? -1.779 5.639 -4.186 1.00 83.44 81 ALA A C 1
ATOM 623 O O . ALA A 1 81 ? -1.145 6.175 -3.283 1.00 83.44 81 ALA A O 1
ATOM 624 N N . VAL A 1 82 ? -1.243 4.655 -4.918 1.00 83.88 82 VAL A N 1
ATOM 625 C CA . VAL A 1 82 ? 0.116 4.121 -4.751 1.00 83.88 82 VAL A CA 1
ATOM 626 C C . VAL A 1 82 ? 0.881 4.139 -6.068 1.00 83.88 82 VAL A C 1
ATOM 628 O O . VAL A 1 82 ? 0.332 3.863 -7.134 1.00 83.88 82 VAL A O 1
ATOM 631 N N . ASN A 1 83 ? 2.184 4.392 -5.988 1.00 81.06 83 ASN A N 1
ATOM 632 C CA . ASN A 1 83 ? 3.097 4.296 -7.121 1.00 81.06 83 ASN A CA 1
ATOM 633 C C . ASN A 1 83 ? 3.912 3.004 -7.046 1.00 81.06 83 ASN A C 1
ATOM 635 O O . ASN A 1 83 ? 4.334 2.604 -5.966 1.00 81.06 83 ASN A O 1
ATOM 639 N N . ALA A 1 84 ? 4.117 2.388 -8.218 1.00 70.69 84 ALA A N 1
ATOM 640 C CA . ALA A 1 84 ? 4.921 1.192 -8.504 1.00 70.69 84 ALA A CA 1
ATOM 641 C C . ALA A 1 84 ? 5.004 0.134 -7.378 1.00 70.69 84 ALA A C 1
ATOM 643 O O . ALA A 1 84 ? 5.711 0.285 -6.383 1.00 70.69 84 ALA A O 1
ATOM 644 N N . GLY A 1 85 ? 4.353 -1.014 -7.583 1.00 77.12 85 GLY A N 1
ATOM 645 C CA . GLY A 1 85 ? 4.390 -2.104 -6.614 1.00 77.12 85 GLY A CA 1
ATOM 646 C C . GLY A 1 85 ? 3.588 -3.331 -7.027 1.00 77.12 85 GLY A C 1
ATOM 647 O O . GLY A 1 85 ? 3.283 -3.531 -8.202 1.00 77.12 85 GLY A O 1
ATOM 648 N N . LEU A 1 86 ? 3.210 -4.141 -6.037 1.00 89.56 86 LEU A N 1
ATOM 649 C CA . LEU A 1 86 ? 2.267 -5.253 -6.176 1.00 89.56 86 LEU A CA 1
ATOM 650 C C . LEU A 1 86 ? 0.825 -4.725 -6.336 1.00 89.56 86 LEU A C 1
ATOM 652 O O . LEU A 1 86 ? -0.035 -5.023 -5.516 1.00 89.56 86 LEU A O 1
ATOM 656 N N . THR A 1 87 ? 0.572 -3.914 -7.370 1.00 86.81 87 THR A N 1
ATOM 657 C CA . THR A 1 87 ? -0.607 -3.040 -7.528 1.00 86.81 87 THR A CA 1
ATOM 658 C C . THR A 1 87 ? -1.931 -3.708 -7.162 1.00 86.81 87 THR A C 1
ATOM 660 O O . THR A 1 87 ? -2.586 -3.274 -6.223 1.00 86.81 87 THR A O 1
ATOM 663 N N . PHE A 1 88 ? -2.302 -4.808 -7.824 1.00 90.25 88 PHE A N 1
ATOM 664 C CA . PHE A 1 88 ? -3.574 -5.486 -7.541 1.00 90.25 88 PHE A CA 1
ATOM 665 C C . PHE A 1 88 ? -3.658 -6.040 -6.116 1.00 90.25 88 PHE A C 1
ATOM 667 O O . PHE A 1 88 ? -4.724 -6.021 -5.507 1.00 90.25 88 PHE A O 1
ATOM 674 N N . LYS A 1 89 ? -2.529 -6.496 -5.560 1.00 93.44 89 LYS A N 1
ATOM 675 C CA . LYS A 1 89 ? -2.470 -6.991 -4.183 1.00 93.44 89 LYS A CA 1
ATOM 676 C C . LYS A 1 89 ? -2.619 -5.846 -3.185 1.00 93.44 89 LYS A C 1
ATOM 678 O O . LYS A 1 89 ? -3.325 -5.990 -2.198 1.00 93.44 89 LYS A O 1
ATOM 683 N N . ILE A 1 90 ? -2.004 -4.697 -3.460 1.00 92.69 90 ILE A N 1
ATOM 684 C CA . ILE A 1 90 ? -2.185 -3.481 -2.660 1.00 92.69 90 ILE A CA 1
ATOM 685 C C . ILE A 1 90 ? -3.655 -3.050 -2.689 1.00 92.69 90 ILE A C 1
ATOM 687 O O . ILE A 1 90 ? -4.228 -2.802 -1.632 1.00 92.69 90 ILE A O 1
ATOM 691 N N . PHE A 1 91 ? -4.283 -3.032 -3.868 1.00 93.06 91 PHE A N 1
ATOM 692 C CA . PHE A 1 91 ? -5.683 -2.624 -4.010 1.00 93.06 91 PHE A CA 1
ATOM 693 C C . PHE A 1 91 ? -6.620 -3.533 -3.215 1.00 93.06 91 PHE A C 1
ATOM 695 O O . PHE A 1 91 ? -7.546 -3.036 -2.586 1.00 93.06 91 PHE A O 1
ATOM 702 N N . GLU A 1 92 ? -6.353 -4.843 -3.182 1.00 94.50 92 GLU A N 1
ATOM 703 C CA . GLU A 1 92 ? -7.091 -5.789 -2.337 1.00 94.50 92 GLU A CA 1
ATOM 704 C C . GLU A 1 92 ? -7.056 -5.365 -0.859 1.00 94.50 92 GLU A C 1
ATOM 706 O O . GLU A 1 92 ? -8.100 -5.301 -0.214 1.00 94.50 92 GLU A O 1
ATOM 711 N N . TYR A 1 93 ? -5.880 -5.027 -0.325 1.00 95.00 93 TYR A N 1
ATOM 712 C CA . TYR A 1 93 ? -5.731 -4.679 1.093 1.00 95.00 93 TYR A CA 1
ATOM 713 C C . TYR A 1 93 ? -6.364 -3.328 1.415 1.00 95.00 93 TYR A C 1
ATOM 715 O O . TYR A 1 93 ? -7.055 -3.202 2.426 1.00 95.00 93 TYR A O 1
ATOM 723 N N . GLN A 1 94 ? -6.179 -2.337 0.539 1.00 93.69 94 GLN A N 1
ATOM 724 C CA . GLN A 1 94 ? -6.809 -1.025 0.686 1.00 93.69 94 GLN A CA 1
ATOM 725 C C . GLN A 1 94 ? -8.335 -1.129 0.615 1.00 93.69 94 GLN A C 1
ATOM 727 O O . GLN A 1 94 ? -9.023 -0.531 1.436 1.00 93.69 94 GLN A O 1
ATOM 732 N N . ALA A 1 95 ? -8.871 -1.933 -0.309 1.00 93.94 95 ALA A N 1
ATOM 733 C CA . ALA A 1 95 ? -10.308 -2.140 -0.447 1.00 93.94 95 ALA A CA 1
ATOM 734 C C . ALA A 1 95 ? -10.913 -2.836 0.780 1.00 93.94 95 ALA A C 1
ATOM 736 O O . ALA A 1 95 ? -11.985 -2.442 1.235 1.00 93.94 95 ALA A O 1
ATOM 737 N N . VAL A 1 96 ? -10.229 -3.835 1.350 1.00 95.00 96 VAL A N 1
ATOM 738 C CA . VAL A 1 96 ? -10.694 -4.486 2.584 1.00 95.00 96 VAL A CA 1
ATOM 739 C C . VAL A 1 96 ? -10.661 -3.517 3.762 1.00 95.00 96 VAL A C 1
ATOM 741 O O . VAL A 1 96 ? -11.654 -3.429 4.481 1.00 95.00 96 VAL A O 1
ATOM 744 N N . LEU A 1 97 ? -9.576 -2.755 3.941 1.00 93.31 97 LEU A N 1
ATOM 745 C CA . LEU A 1 97 ? -9.514 -1.727 4.982 1.00 93.31 97 LEU A CA 1
ATOM 746 C C . LEU A 1 97 ? -10.647 -0.704 4.814 1.00 93.31 97 LEU A C 1
ATOM 748 O O . LEU A 1 97 ? -11.372 -0.434 5.770 1.00 93.31 97 LEU A O 1
ATOM 752 N N . ALA A 1 98 ? -10.838 -0.183 3.601 1.00 91.88 98 ALA A N 1
ATOM 753 C CA . ALA A 1 98 ? -11.886 0.785 3.313 1.00 91.88 98 ALA A CA 1
ATOM 754 C C . ALA A 1 98 ? -13.282 0.223 3.625 1.00 91.88 98 ALA A C 1
ATOM 756 O O . ALA A 1 98 ? -14.067 0.865 4.318 1.00 91.88 98 ALA A O 1
ATOM 757 N N . ALA A 1 99 ? -13.573 -1.009 3.202 1.00 92.94 99 ALA A N 1
ATOM 758 C CA . ALA A 1 99 ? -14.845 -1.664 3.492 1.00 92.94 99 ALA A CA 1
ATOM 759 C C . ALA A 1 99 ? -15.073 -1.869 5.001 1.00 92.94 99 ALA A C 1
ATOM 761 O O . ALA A 1 99 ? -16.186 -1.663 5.485 1.00 92.94 99 ALA A O 1
ATOM 762 N N . GLN A 1 100 ? -14.036 -2.251 5.755 1.00 92.62 100 GLN A N 1
ATOM 763 C CA . GLN A 1 100 ? -14.130 -2.417 7.208 1.00 92.62 100 GLN A CA 1
ATOM 764 C C . GLN A 1 100 ? -14.346 -1.072 7.923 1.00 92.62 100 GLN A C 1
ATOM 766 O O . GLN A 1 100 ? -15.121 -1.019 8.879 1.00 92.62 100 GLN A O 1
ATOM 771 N N . LEU A 1 101 ? -13.711 0.009 7.453 1.00 90.31 101 LEU A N 1
ATOM 772 C CA . LEU A 1 101 ? -13.904 1.366 7.981 1.00 90.31 101 LEU A CA 1
ATOM 773 C C . LEU A 1 101 ? -15.330 1.864 7.753 1.00 90.31 101 LEU A C 1
ATOM 775 O O . LEU A 1 101 ? -15.999 2.256 8.706 1.00 90.31 101 LEU A O 1
ATOM 779 N N . LEU A 1 102 ? -15.819 1.784 6.513 1.00 89.94 102 LEU A N 1
ATOM 780 C CA . LEU A 1 102 ? -17.169 2.227 6.144 1.00 89.94 102 LEU A CA 1
ATOM 781 C C . LEU A 1 102 ? -18.260 1.412 6.839 1.00 89.94 102 LEU A C 1
ATOM 783 O O . LEU A 1 102 ? -19.330 1.927 7.142 1.00 89.94 102 LEU A O 1
ATOM 787 N N . ALA A 1 103 ? -17.989 0.139 7.125 1.00 91.56 103 ALA A N 1
ATOM 788 C CA . ALA A 1 103 ? -18.893 -0.699 7.896 1.00 91.56 103 ALA A CA 1
ATOM 789 C C . ALA A 1 103 ? -18.833 -0.445 9.416 1.00 91.56 103 ALA A C 1
ATOM 791 O O . ALA A 1 103 ? -19.512 -1.147 10.165 1.00 91.56 103 ALA A O 1
ATOM 792 N N . GLY A 1 104 ? -18.004 0.497 9.884 1.00 90.62 104 GLY A N 1
ATOM 793 C CA . GLY A 1 104 ? -17.831 0.801 11.307 1.00 90.62 104 GLY A CA 1
ATOM 794 C C . GLY A 1 104 ? -17.180 -0.330 12.110 1.00 90.62 104 GLY A C 1
ATOM 795 O O . GLY A 1 104 ? -17.393 -0.428 13.315 1.00 90.62 104 GLY A O 1
ATOM 796 N N . ARG A 1 105 ? -16.415 -1.215 11.455 1.00 91.69 105 ARG A N 1
ATOM 797 C CA . ARG A 1 105 ? -15.814 -2.415 12.074 1.00 91.69 105 ARG A CA 1
ATOM 798 C C . ARG A 1 105 ? -14.367 -2.216 12.518 1.00 91.69 105 ARG A C 1
ATOM 800 O O . ARG A 1 105 ? -13.820 -3.062 13.223 1.00 91.69 105 ARG A O 1
ATOM 807 N N . VAL A 1 106 ? -13.734 -1.117 12.115 1.00 90.00 106 VAL A N 1
ATOM 808 C CA . VAL A 1 106 ? -12.402 -0.740 12.598 1.00 90.00 106 VAL A CA 1
ATOM 809 C C . VAL A 1 106 ? -12.565 0.162 13.826 1.00 90.00 106 VAL A C 1
ATOM 811 O O . VAL A 1 106 ? -13.089 1.268 13.691 1.00 90.00 106 VAL A O 1
ATOM 814 N N . PRO A 1 107 ? -12.130 -0.270 15.024 1.00 88.75 107 PRO A N 1
ATOM 815 C CA . PRO A 1 107 ? -12.180 0.574 16.208 1.00 88.75 107 PRO A CA 1
ATOM 816 C C . PRO A 1 107 ? -11.164 1.716 16.095 1.00 88.75 107 PRO A C 1
ATOM 818 O O . PRO A 1 107 ? -10.069 1.541 15.553 1.00 88.75 107 PRO A O 1
ATOM 821 N N . SER A 1 108 ? -11.495 2.873 16.672 1.00 84.62 108 SER A N 1
ATOM 822 C CA . SER A 1 108 ? -10.626 4.058 16.672 1.00 84.62 108 SER A CA 1
ATOM 823 C C . SER A 1 108 ? -9.249 3.794 17.286 1.00 84.62 108 SER A C 1
ATOM 825 O O . SER A 1 108 ? -8.266 4.354 16.820 1.00 84.62 108 SER A O 1
ATOM 827 N N . SER A 1 109 ? -9.150 2.882 18.260 1.00 87.75 109 SER A N 1
ATOM 828 C CA . SER A 1 109 ? -7.889 2.477 18.903 1.00 87.75 109 SER A CA 1
ATOM 829 C C . SER A 1 109 ? -6.868 1.841 17.958 1.00 87.75 109 SER A C 1
ATOM 831 O O . SER A 1 109 ? -5.693 1.728 18.297 1.00 87.75 109 SER A O 1
ATOM 833 N N . ARG A 1 110 ? -7.305 1.382 16.783 1.00 88.38 110 ARG A N 1
ATOM 834 C CA . ARG A 1 110 ? -6.444 0.732 15.794 1.00 88.38 110 ARG A CA 1
ATOM 835 C C . ARG A 1 110 ? -5.941 1.704 14.727 1.00 88.38 110 ARG A C 1
ATOM 837 O O . ARG A 1 110 ? -4.930 1.415 14.077 1.00 88.38 110 ARG A O 1
ATOM 844 N N . LEU A 1 111 ? -6.634 2.829 14.563 1.00 86.94 111 LEU A N 1
ATOM 845 C CA . LEU A 1 111 ? -6.218 3.916 13.694 1.00 86.94 111 LEU A CA 1
ATOM 846 C C . LEU A 1 111 ? -5.071 4.697 14.352 1.00 86.94 111 LEU A C 1
ATOM 848 O O . LEU A 1 111 ? -5.090 4.900 15.567 1.00 86.94 111 LEU A O 1
ATOM 852 N N . PRO A 1 112 ? -4.064 5.135 13.579 1.00 84.38 112 PRO A N 1
ATOM 853 C CA . PRO A 1 112 ? -3.054 6.048 14.100 1.00 84.38 112 PRO A CA 1
ATOM 854 C C . PRO A 1 112 ? -3.710 7.368 14.533 1.00 84.38 112 PRO A C 1
ATOM 856 O O . PRO A 1 112 ? -4.667 7.821 13.901 1.00 84.38 112 PRO A O 1
ATOM 859 N N . SER A 1 113 ? -3.193 8.011 15.584 1.00 85.38 113 SER A N 1
ATOM 860 C CA . SER A 1 113 ? -3.666 9.347 15.970 1.00 85.38 113 SER A CA 1
ATOM 861 C C . SER A 1 113 ? -3.355 10.377 14.880 1.00 85.38 113 SER A C 1
ATOM 863 O O . SER A 1 113 ? -2.509 10.142 14.013 1.00 85.38 113 SER A O 1
ATOM 865 N N . THR A 1 114 ? -4.019 11.531 14.918 1.00 82.19 114 THR A N 1
ATOM 866 C CA . THR A 1 114 ? -3.757 12.627 13.973 1.00 82.19 114 THR A CA 1
ATOM 867 C C . THR A 1 114 ? -2.303 13.096 14.047 1.00 82.19 114 THR A C 1
ATOM 869 O O . THR A 1 114 ? -1.677 13.343 13.021 1.00 82.19 114 THR A O 1
ATOM 872 N N . GLU A 1 115 ? -1.721 13.153 15.244 1.00 85.62 115 GLU A N 1
ATOM 873 C CA . GLU A 1 115 ? -0.321 13.532 15.447 1.00 85.62 115 GLU A CA 1
ATOM 874 C C . GLU A 1 115 ? 0.629 12.506 14.823 1.00 85.62 115 GLU A C 1
ATOM 876 O O . GLU A 1 115 ? 1.582 12.885 14.146 1.00 85.62 115 GLU A O 1
ATOM 881 N N . ALA A 1 116 ? 0.349 11.209 14.994 1.00 85.56 116 ALA A N 1
ATOM 882 C CA . ALA A 1 116 ? 1.143 10.142 14.390 1.00 85.56 116 ALA A CA 1
ATOM 883 C C . ALA A 1 116 ? 1.064 10.163 12.853 1.00 85.56 116 ALA A C 1
ATOM 885 O O . ALA A 1 116 ? 2.058 9.914 12.174 1.00 85.56 116 ALA A O 1
ATOM 886 N N . GLN A 1 117 ? -0.109 10.492 12.311 1.00 82.19 117 GLN A N 1
ATOM 887 C CA . GLN A 1 117 ? -0.357 10.654 10.878 1.00 82.19 117 GLN A CA 1
ATOM 888 C C . GLN A 1 117 ? 0.440 11.824 10.280 1.00 82.19 117 GLN A C 1
ATOM 890 O O . GLN A 1 117 ? 1.140 11.652 9.281 1.00 82.19 117 GLN A O 1
ATOM 895 N N . LEU A 1 118 ? 0.411 12.986 10.938 1.00 82.44 118 LEU A N 1
ATOM 896 C CA . LEU A 1 118 ? 1.184 14.163 10.530 1.00 82.44 118 LEU A CA 1
ATOM 897 C C . LEU A 1 118 ? 2.695 13.927 10.648 1.00 82.44 118 LEU A C 1
ATOM 899 O O . LEU A 1 118 ? 3.448 14.264 9.736 1.00 82.44 118 LEU A O 1
ATOM 903 N N . ALA A 1 119 ? 3.147 13.307 11.741 1.00 86.62 119 ALA A N 1
ATOM 904 C CA . ALA A 1 119 ? 4.555 12.962 11.922 1.00 86.62 119 ALA A CA 1
ATOM 905 C C . ALA A 1 119 ? 5.042 11.995 10.833 1.00 86.62 119 ALA A C 1
ATOM 907 O O . ALA A 1 119 ? 6.120 12.183 10.270 1.00 86.62 119 ALA A O 1
ATOM 908 N N . TRP A 1 120 ? 4.224 10.997 10.484 1.00 86.06 120 TRP A N 1
ATOM 909 C CA . TRP A 1 120 ? 4.528 10.086 9.387 1.00 86.06 120 TRP A CA 1
ATOM 910 C C . TRP A 1 120 ? 4.667 10.818 8.050 1.00 86.06 120 TRP A C 1
ATOM 912 O O . TRP A 1 120 ? 5.595 10.520 7.300 1.00 86.06 120 TRP A O 1
ATOM 922 N N . GLU A 1 121 ? 3.783 11.771 7.743 1.00 83.69 121 GLU A N 1
ATOM 923 C CA . GLU A 1 121 ? 3.849 12.540 6.496 1.00 83.69 121 GLU A CA 1
ATOM 924 C C . GLU A 1 121 ? 5.141 13.359 6.416 1.00 83.69 121 GLU A C 1
ATOM 926 O O . GLU A 1 121 ? 5.847 13.291 5.406 1.00 83.69 121 GLU A O 1
ATOM 931 N N . VAL A 1 122 ? 5.496 14.064 7.494 1.00 87.06 122 VAL A N 1
ATOM 932 C CA . VAL A 1 122 ? 6.749 14.828 7.590 1.00 87.06 122 VAL A CA 1
ATOM 933 C C . VAL A 1 122 ? 7.956 13.916 7.353 1.00 87.06 122 VAL A C 1
ATOM 935 O O . VAL A 1 122 ? 8.799 14.207 6.500 1.00 87.06 122 VAL A O 1
ATOM 938 N N . ASP A 1 123 ? 8.002 12.769 8.030 1.00 89.38 123 ASP A N 1
ATOM 939 C CA . ASP A 1 123 ? 9.050 11.763 7.852 1.00 89.38 123 ASP A CA 1
ATOM 940 C C . ASP A 1 123 ? 9.103 11.224 6.420 1.00 89.38 123 ASP A C 1
ATOM 942 O O . ASP A 1 123 ? 10.179 10.968 5.865 1.00 89.38 123 ASP A O 1
ATOM 946 N N . ARG A 1 124 ? 7.936 11.009 5.812 1.00 87.00 124 ARG A N 1
ATOM 947 C CA . ARG A 1 124 ? 7.813 10.465 4.464 1.00 87.00 124 ARG A CA 1
ATOM 948 C C . ARG A 1 124 ? 8.317 11.460 3.429 1.00 87.00 124 ARG A C 1
ATOM 950 O O . ARG A 1 124 ? 9.078 11.052 2.550 1.00 87.00 124 ARG A O 1
ATOM 957 N N . ILE A 1 125 ? 7.964 12.739 3.559 1.00 86.88 125 ILE A N 1
ATOM 958 C CA . ILE A 1 125 ? 8.471 13.825 2.710 1.00 86.88 125 ILE A CA 1
ATOM 959 C C . ILE A 1 125 ? 9.985 13.959 2.887 1.00 86.88 125 ILE A C 1
ATOM 961 O O . ILE A 1 125 ? 10.703 13.997 1.891 1.00 86.88 125 ILE A O 1
ATOM 965 N N . ALA A 1 126 ? 10.496 13.926 4.121 1.00 90.12 126 ALA A N 1
ATOM 966 C CA . ALA A 1 126 ? 11.936 13.988 4.370 1.00 90.12 126 ALA A CA 1
ATOM 967 C C . ALA A 1 126 ? 12.699 12.822 3.707 1.00 90.12 126 ALA A C 1
ATOM 969 O O . ALA A 1 126 ? 13.775 13.017 3.144 1.00 90.12 126 ALA A O 1
ATOM 970 N N . LYS A 1 127 ? 12.134 11.605 3.729 1.00 90.06 127 LYS A N 1
ATOM 971 C CA . LYS A 1 127 ? 12.775 10.391 3.184 1.00 90.06 127 LYS A CA 1
ATOM 972 C C . LYS A 1 127 ? 12.597 10.211 1.673 1.00 90.06 127 LYS A C 1
ATOM 974 O O . LYS A 1 127 ? 13.461 9.625 1.019 1.00 90.06 127 LYS A O 1
ATOM 979 N N . ARG A 1 128 ? 11.453 10.609 1.111 1.00 85.50 128 ARG A N 1
ATOM 980 C CA . ARG A 1 128 ? 11.047 10.274 -0.269 1.00 85.50 128 ARG A CA 1
ATOM 981 C C . ARG A 1 128 ? 10.753 11.500 -1.141 1.00 85.50 128 ARG A C 1
ATOM 983 O O . ARG A 1 128 ? 10.632 11.333 -2.354 1.00 85.50 128 ARG A O 1
ATOM 990 N N . GLY A 1 129 ? 10.696 12.697 -0.566 1.00 86.25 129 GLY A N 1
ATOM 991 C CA . GLY A 1 129 ? 10.202 13.911 -1.215 1.00 86.25 129 GLY A CA 1
ATOM 992 C C . GLY A 1 129 ? 8.675 13.933 -1.325 1.00 86.25 129 GLY A C 1
ATOM 993 O O . GLY A 1 129 ? 8.004 12.936 -1.064 1.00 86.25 129 GLY A O 1
ATOM 994 N N . ASP A 1 130 ? 8.140 15.068 -1.761 1.00 79.00 130 ASP A N 1
ATOM 995 C CA . ASP A 1 130 ? 6.711 15.335 -1.994 1.00 79.00 130 ASP A CA 1
ATOM 996 C C . ASP A 1 130 ? 6.255 15.015 -3.438 1.00 79.00 130 ASP A C 1
ATOM 998 O O . ASP A 1 130 ? 5.117 15.269 -3.830 1.00 79.00 130 ASP A O 1
ATOM 1002 N N . GLY A 1 131 ? 7.151 14.438 -4.245 1.00 78.44 131 GLY A N 1
ATOM 1003 C CA . GLY A 1 131 ? 6.896 14.023 -5.623 1.00 78.44 131 GLY A CA 1
ATOM 1004 C C . GLY A 1 131 ? 6.401 12.572 -5.763 1.00 78.44 131 GLY A C 1
ATOM 1005 O O . GLY A 1 131 ? 5.975 11.939 -4.799 1.00 78.44 131 GLY A O 1
ATOM 1006 N N . PRO A 1 132 ? 6.525 11.957 -6.957 1.00 77.38 132 PRO A N 1
ATOM 1007 C CA . PRO A 1 132 ? 6.032 10.597 -7.218 1.00 77.38 132 PRO A CA 1
ATOM 1008 C C . PRO A 1 132 ? 6.579 9.509 -6.278 1.00 77.38 132 PRO A C 1
ATOM 1010 O O . PRO A 1 132 ? 5.949 8.471 -6.085 1.00 77.38 132 PRO A O 1
ATOM 1013 N N . LYS A 1 133 ? 7.753 9.727 -5.681 1.00 83.31 133 LYS A N 1
ATOM 1014 C CA . LYS A 1 133 ? 8.348 8.801 -4.711 1.00 83.31 133 LYS A CA 1
ATOM 1015 C C . LYS A 1 133 ? 7.612 8.780 -3.365 1.00 83.31 133 LYS A C 1
ATOM 1017 O O . LYS A 1 133 ? 7.742 7.787 -2.656 1.00 83.31 133 LYS A O 1
ATOM 1022 N N . PHE A 1 134 ? 6.820 9.802 -3.033 1.00 84.06 134 PHE A N 1
ATOM 1023 C CA . PHE A 1 134 ? 6.032 9.857 -1.799 1.00 84.06 134 PHE A CA 1
ATOM 1024 C C . PHE A 1 134 ? 5.148 8.607 -1.644 1.00 84.06 134 PHE A C 1
ATOM 1026 O O . PHE A 1 134 ? 5.265 7.856 -0.669 1.00 84.06 134 PHE A O 1
ATOM 1033 N N . ALA A 1 135 ? 4.364 8.313 -2.687 1.00 82.69 135 ALA A N 1
ATOM 1034 C CA . ALA A 1 135 ? 3.442 7.179 -2.754 1.00 82.69 135 ALA A CA 1
ATOM 1035 C C . ALA A 1 135 ? 4.101 5.853 -3.197 1.00 82.69 135 ALA A C 1
ATOM 1037 O O . ALA A 1 135 ? 3.404 4.868 -3.442 1.00 82.69 135 ALA A O 1
ATOM 1038 N N . LEU A 1 136 ? 5.430 5.807 -3.354 1.00 85.50 136 LEU A N 1
ATOM 1039 C CA . LEU A 1 136 ? 6.143 4.606 -3.798 1.00 85.50 136 LEU A CA 1
ATOM 1040 C C . LEU A 1 136 ? 6.253 3.582 -2.663 1.00 85.50 136 LEU A C 1
ATOM 1042 O O . LEU A 1 136 ? 6.942 3.828 -1.676 1.00 85.50 136 LEU A O 1
ATOM 1046 N N . VAL A 1 137 ? 5.632 2.412 -2.812 1.00 88.94 137 VAL A N 1
ATOM 1047 C CA . VAL A 1 137 ? 5.695 1.362 -1.774 1.00 88.94 137 VAL A CA 1
ATOM 1048 C C . VAL A 1 137 ? 7.027 0.608 -1.806 1.00 88.94 137 VAL A C 1
ATOM 1050 O O . VAL A 1 137 ? 7.535 0.215 -0.764 1.00 88.94 137 VAL A O 1
ATOM 1053 N N . PHE A 1 138 ? 7.628 0.424 -2.985 1.00 88.19 138 PHE A N 1
ATOM 1054 C CA . PHE A 1 138 ? 8.910 -0.274 -3.115 1.00 88.19 138 PHE A CA 1
ATOM 1055 C C . PHE A 1 138 ? 10.038 0.422 -2.314 1.00 88.19 138 PHE A C 1
ATOM 1057 O O . PHE A 1 138 ? 10.213 1.637 -2.456 1.00 88.19 138 PHE A O 1
ATOM 1064 N N . PRO A 1 139 ? 10.878 -0.321 -1.563 1.00 90.12 139 PRO A N 1
ATOM 1065 C CA . PRO A 1 139 ? 10.905 -1.783 -1.392 1.00 90.12 139 PRO A CA 1
ATOM 1066 C C . PRO A 1 139 ? 10.125 -2.294 -0.163 1.00 90.12 139 PRO A C 1
ATOM 1068 O O . PRO A 1 139 ? 10.093 -3.501 0.072 1.00 90.12 139 PRO A O 1
ATOM 1071 N N . ASP A 1 140 ? 9.487 -1.398 0.589 1.00 89.88 140 ASP A N 1
ATOM 1072 C CA . ASP A 1 140 ? 8.937 -1.591 1.940 1.00 89.88 140 ASP A CA 1
ATOM 1073 C C . ASP A 1 140 ? 7.558 -2.299 1.925 1.00 89.88 140 ASP A C 1
ATOM 1075 O O . ASP A 1 140 ? 6.595 -1.891 2.579 1.00 89.88 140 ASP A O 1
ATOM 1079 N N . PHE A 1 141 ? 7.414 -3.347 1.103 1.00 91.00 141 PHE A N 1
ATOM 1080 C CA . PHE A 1 141 ? 6.129 -4.022 0.892 1.00 91.00 141 PHE A CA 1
ATOM 1081 C C . PHE A 1 141 ? 5.606 -4.695 2.154 1.00 91.00 141 PHE A C 1
ATOM 1083 O O . PHE A 1 141 ? 4.410 -4.623 2.421 1.00 91.00 141 PHE A O 1
ATOM 1090 N N . LYS A 1 142 ? 6.476 -5.379 2.903 1.00 93.69 142 LYS A N 1
ATOM 1091 C CA . LYS A 1 142 ? 6.060 -6.152 4.076 1.00 93.69 142 LYS A CA 1
ATOM 1092 C C . LYS A 1 142 ? 5.423 -5.229 5.106 1.00 93.69 142 LYS A C 1
ATOM 1094 O O . LYS A 1 142 ? 4.307 -5.484 5.539 1.00 93.69 142 LYS A O 1
ATOM 1099 N N . GLU A 1 143 ? 6.113 -4.148 5.435 1.00 91.69 143 GLU A N 1
ATOM 1100 C CA . GLU A 1 143 ? 5.689 -3.137 6.398 1.00 91.69 143 GLU A CA 1
ATOM 1101 C C . GLU A 1 143 ? 4.348 -2.532 5.972 1.00 91.69 143 GLU A C 1
ATOM 1103 O O . GLU A 1 143 ? 3.424 -2.439 6.775 1.00 91.69 143 GLU A O 1
ATOM 1108 N N . TYR A 1 144 ? 4.205 -2.214 4.684 1.00 91.25 144 TYR A N 1
ATOM 1109 C CA . TYR A 1 144 ? 2.973 -1.665 4.130 1.00 91.25 144 TYR A CA 1
ATOM 1110 C C . TYR A 1 144 ? 1.778 -2.635 4.215 1.00 91.25 144 TYR A C 1
ATOM 1112 O O . TYR A 1 144 ? 0.686 -2.254 4.642 1.00 91.25 144 TYR A O 1
ATOM 1120 N N . PHE A 1 145 ? 1.968 -3.899 3.819 1.00 93.88 145 PHE A N 1
ATOM 1121 C CA . PHE A 1 145 ? 0.909 -4.914 3.858 1.00 93.88 145 PHE A CA 1
ATOM 1122 C C . PHE A 1 145 ? 0.512 -5.286 5.285 1.00 93.88 145 PHE A C 1
ATOM 1124 O O . PHE A 1 145 ? -0.681 -5.422 5.565 1.00 93.88 145 PHE A O 1
ATOM 1131 N N . GLU A 1 146 ? 1.490 -5.440 6.176 1.00 95.19 146 GLU A N 1
ATOM 1132 C CA . GLU A 1 146 ? 1.227 -5.765 7.576 1.00 95.19 146 GLU A CA 1
ATOM 1133 C C . GLU A 1 146 ? 0.542 -4.610 8.301 1.00 95.19 146 GLU A C 1
ATOM 1135 O O . GLU A 1 146 ? -0.352 -4.863 9.101 1.00 95.19 146 GLU A O 1
ATOM 1140 N N . GLU A 1 147 ? 0.858 -3.354 7.977 1.00 93.19 147 GLU A N 1
ATOM 1141 C CA . GLU A 1 147 ? 0.154 -2.211 8.561 1.00 93.19 147 GLU A CA 1
ATOM 1142 C C . GLU A 1 147 ? -1.310 -2.146 8.100 1.00 93.19 147 GLU A C 1
ATOM 1144 O O . GLU A 1 147 ? -2.216 -2.030 8.926 1.00 93.19 147 GLU A O 1
ATOM 1149 N N . LEU A 1 148 ? -1.579 -2.317 6.799 1.00 93.31 148 LEU A N 1
ATOM 1150 C CA . LEU A 1 148 ? -2.953 -2.412 6.284 1.00 93.31 148 LEU A CA 1
ATOM 1151 C C . LEU A 1 148 ? -3.733 -3.559 6.937 1.00 93.31 148 LEU A C 1
ATOM 1153 O O . LEU A 1 148 ? -4.880 -3.378 7.350 1.00 93.31 148 LEU A O 1
ATOM 1157 N N . ARG A 1 149 ? -3.102 -4.732 7.060 1.00 94.94 149 ARG A N 1
ATOM 1158 C CA . ARG A 1 149 ? -3.680 -5.907 7.718 1.00 94.94 149 ARG A CA 1
ATOM 1159 C C . ARG A 1 149 ? -3.962 -5.640 9.193 1.00 94.94 149 ARG A C 1
ATOM 1161 O O . ARG A 1 149 ? -5.055 -5.952 9.667 1.00 94.94 149 ARG A O 1
ATOM 1168 N N . ARG A 1 150 ? -3.005 -5.038 9.905 1.00 94.56 150 ARG A N 1
ATOM 1169 C CA . ARG A 1 150 ? -3.129 -4.676 11.317 1.00 94.56 150 ARG A CA 1
ATOM 1170 C C . ARG A 1 150 ? -4.303 -3.736 11.526 1.00 94.56 150 ARG A C 1
ATOM 1172 O O . ARG A 1 150 ? -5.036 -3.967 12.478 1.00 94.56 150 ARG A O 1
ATOM 1179 N N . ILE A 1 151 ? -4.494 -2.731 10.660 1.00 92.94 151 ILE A N 1
ATOM 1180 C CA . ILE A 1 151 ? -5.596 -1.757 10.757 1.00 92.94 151 ILE A CA 1
ATOM 1181 C C . ILE A 1 151 ? -6.949 -2.367 10.364 1.00 92.94 151 ILE A C 1
ATOM 1183 O O . ILE A 1 151 ? -7.948 -2.133 11.044 1.00 92.94 151 ILE A O 1
ATOM 1187 N N . ALA A 1 152 ? -7.008 -3.180 9.310 1.00 93.56 152 ALA A N 1
ATOM 1188 C CA . ALA A 1 152 ? -8.253 -3.846 8.925 1.00 93.56 152 ALA A CA 1
ATOM 1189 C C . ALA A 1 152 ? -8.744 -4.811 10.022 1.00 93.56 152 ALA A C 1
ATOM 1191 O O . ALA A 1 152 ? -9.940 -4.866 10.310 1.00 93.56 152 ALA A O 1
ATOM 1192 N N . GLY A 1 153 ? -7.809 -5.502 10.683 1.00 93.44 153 GLY A N 1
ATOM 1193 C CA . GLY A 1 153 ? -8.098 -6.474 11.733 1.00 93.44 153 GLY A CA 1
ATOM 1194 C C . GLY A 1 153 ? -8.771 -7.753 11.218 1.00 93.44 153 GLY A C 1
ATOM 1195 O O . GLY A 1 153 ? -8.957 -7.923 10.010 1.00 93.44 153 GLY A O 1
ATOM 1196 N N . PRO A 1 154 ? -9.110 -8.680 12.130 1.00 93.69 154 PRO A N 1
ATOM 1197 C CA . PRO A 1 154 ? -9.816 -9.906 11.777 1.00 93.69 154 PRO A CA 1
ATOM 1198 C C . PRO A 1 154 ? -11.285 -9.626 11.408 1.00 93.69 154 PRO A C 1
ATOM 1200 O O . PRO A 1 154 ? -11.795 -8.528 11.667 1.00 93.69 154 PRO A O 1
ATOM 1203 N N . PRO A 1 155 ? -11.989 -10.619 10.836 1.00 92.62 155 PRO A N 1
ATOM 1204 C CA . PRO A 1 155 ? -13.447 -10.615 10.782 1.00 92.62 155 PRO A CA 1
ATOM 1205 C C . PRO A 1 155 ? -14.066 -10.414 12.173 1.00 92.62 155 PRO A C 1
ATOM 1207 O O . PRO A 1 155 ? -13.458 -10.736 13.195 1.00 92.62 155 PRO A O 1
ATOM 1210 N N . THR A 1 156 ? -15.277 -9.866 12.213 1.00 89.81 156 THR A N 1
ATOM 1211 C CA . THR A 1 156 ? -16.056 -9.726 13.450 1.00 89.81 156 THR A CA 1
ATOM 1212 C C . THR A 1 156 ? -16.500 -11.092 13.981 1.00 89.81 156 THR A C 1
ATOM 1214 O O . THR A 1 156 ? -16.464 -12.087 13.259 1.00 89.81 156 THR A O 1
ATOM 1217 N N . GLU A 1 157 ? -16.938 -11.153 15.242 1.00 88.94 157 GLU A N 1
ATOM 1218 C CA . GLU A 1 157 ? -17.386 -12.403 15.888 1.00 88.94 157 GLU A CA 1
ATOM 1219 C C . GLU A 1 157 ? -18.538 -13.092 15.135 1.00 88.94 157 GLU A C 1
ATOM 1221 O O . GLU A 1 157 ? -18.608 -14.316 15.093 1.00 88.94 157 GLU A O 1
ATOM 1226 N N . ASP A 1 158 ? -19.401 -12.316 14.471 1.00 89.50 158 ASP A N 1
ATOM 1227 C CA . ASP A 1 158 ? -20.474 -12.805 13.595 1.00 89.50 158 ASP A CA 1
ATOM 1228 C C . ASP A 1 158 ? -19.990 -13.183 12.177 1.00 89.50 158 ASP A C 1
ATOM 1230 O O . ASP A 1 158 ? -20.797 -13.372 11.266 1.00 89.50 158 ASP A O 1
ATOM 1234 N N . GLY A 1 159 ? -18.673 -13.277 11.970 1.00 88.12 159 GLY A N 1
ATOM 1235 C CA . GLY A 1 159 ? -18.037 -13.720 10.730 1.00 88.12 159 GLY A CA 1
ATOM 1236 C C . GLY A 1 159 ? -18.035 -12.692 9.596 1.00 88.12 159 GLY A C 1
ATOM 1237 O O . GLY A 1 159 ? -17.726 -13.048 8.458 1.00 88.12 159 GLY A O 1
ATOM 1238 N N . LYS A 1 160 ? -18.383 -11.422 9.852 1.00 90.62 160 LYS A N 1
ATOM 1239 C CA . LYS A 1 160 ? -18.402 -10.385 8.808 1.00 90.62 160 LYS A CA 1
ATOM 1240 C C . LYS A 1 160 ? -17.027 -9.757 8.596 1.00 90.62 160 LYS A C 1
ATOM 1242 O O . LYS A 1 160 ? -16.278 -9.466 9.524 1.00 90.62 160 LYS A O 1
ATOM 1247 N N . GLY A 1 161 ? -16.746 -9.438 7.337 1.00 88.38 161 GLY A N 1
ATOM 1248 C CA . GLY A 1 161 ? -15.464 -8.878 6.917 1.00 88.38 161 GLY A CA 1
ATOM 1249 C C . GLY A 1 161 ? -14.533 -9.944 6.349 1.00 88.38 161 GLY A C 1
ATOM 1250 O O . GLY A 1 161 ? -14.737 -11.141 6.523 1.00 88.38 161 GLY A O 1
ATOM 1251 N N . ARG A 1 162 ? -13.522 -9.494 5.608 1.00 92.88 162 ARG A N 1
ATOM 1252 C CA . ARG A 1 162 ? -12.535 -10.368 4.974 1.00 92.88 162 ARG A CA 1
ATOM 1253 C C . ARG A 1 162 ? -11.254 -10.349 5.786 1.00 92.88 162 ARG A C 1
ATOM 1255 O O . ARG A 1 162 ? -10.710 -9.277 6.035 1.00 92.88 162 ARG A O 1
ATOM 1262 N N . GLU A 1 163 ? -10.743 -11.525 6.126 1.00 94.56 163 GLU A N 1
ATOM 1263 C CA . GLU A 1 163 ? -9.403 -11.629 6.686 1.00 94.56 163 GLU A CA 1
ATOM 1264 C C . GLU A 1 163 ? -8.357 -11.355 5.599 1.00 94.56 163 GLU A C 1
ATOM 1266 O O . GLU A 1 163 ? -8.380 -11.949 4.515 1.00 94.56 163 GLU A O 1
ATOM 1271 N N . LEU A 1 164 ? -7.436 -10.435 5.884 1.00 96.25 164 LEU A N 1
ATOM 1272 C CA . LEU A 1 164 ? -6.290 -10.188 5.020 1.00 96.25 164 LEU A CA 1
ATOM 1273 C C . LEU A 1 164 ? -5.180 -11.198 5.334 1.00 96.25 164 LEU A C 1
ATOM 1275 O O . LEU A 1 164 ? -4.796 -11.334 6.502 1.00 96.25 164 LEU A O 1
ATOM 1279 N N . PRO A 1 165 ? -4.622 -11.889 4.321 1.00 96.62 165 PRO A N 1
ATOM 1280 C CA . PRO A 1 165 ? -3.530 -12.819 4.560 1.00 96.62 165 PRO A CA 1
ATOM 1281 C C . PRO A 1 165 ? -2.277 -12.072 5.053 1.00 96.62 165 PRO A C 1
ATOM 1283 O O . PRO A 1 165 ? -2.099 -10.893 4.734 1.00 96.62 165 PRO A O 1
ATOM 1286 N N . PRO A 1 166 ? -1.378 -12.717 5.812 1.00 97.50 166 PRO A N 1
ATOM 1287 C CA . PRO A 1 166 ? -0.076 -12.130 6.116 1.00 97.50 166 PRO A CA 1
ATOM 1288 C C . PRO A 1 166 ? 0.733 -11.914 4.829 1.00 97.50 166 PRO A C 1
ATOM 1290 O O . PRO A 1 166 ? 0.517 -12.590 3.815 1.00 97.50 166 PRO A O 1
ATOM 1293 N N . PHE A 1 167 ? 1.673 -10.971 4.860 1.00 96.06 167 PHE A N 1
ATOM 1294 C CA . PHE A 1 167 ? 2.575 -10.722 3.746 1.00 96.06 167 PHE A CA 1
ATOM 1295 C C . PHE A 1 167 ? 3.360 -11.988 3.401 1.00 96.06 167 PHE A C 1
ATOM 1297 O O . PHE A 1 167 ? 4.029 -12.588 4.244 1.00 96.06 167 PHE A O 1
ATOM 1304 N N . ASN A 1 168 ? 3.331 -12.363 2.125 1.00 96.81 168 ASN A N 1
ATOM 1305 C CA . ASN A 1 168 ? 4.092 -13.494 1.626 1.00 96.81 168 ASN A CA 1
ATOM 1306 C C . ASN A 1 168 ? 5.261 -13.002 0.768 1.00 96.81 168 ASN A C 1
ATOM 1308 O O . ASN A 1 168 ? 5.070 -12.414 -0.300 1.00 96.81 168 ASN A O 1
ATOM 1312 N N . LYS A 1 169 ? 6.485 -13.314 1.208 1.00 95.81 169 LYS A N 1
ATOM 1313 C CA . LYS A 1 169 ? 7.728 -12.948 0.516 1.00 95.81 169 LYS A CA 1
ATOM 1314 C C . LYS A 1 169 ? 7.764 -13.414 -0.947 1.00 95.81 169 LYS A C 1
ATOM 1316 O O . LYS A 1 169 ? 8.300 -12.699 -1.794 1.00 95.81 169 LYS A O 1
ATOM 1321 N N . SER A 1 170 ? 7.115 -14.534 -1.277 1.00 96.19 170 SER A N 1
ATOM 1322 C CA . SER A 1 170 ? 7.032 -15.025 -2.659 1.00 96.19 170 SER A CA 1
ATOM 1323 C C . SER A 1 170 ? 6.355 -14.033 -3.612 1.00 96.19 170 SER A C 1
ATOM 1325 O O . SER A 1 170 ? 6.641 -14.039 -4.808 1.00 96.19 170 SER A O 1
ATOM 1327 N N . TRP A 1 171 ? 5.484 -13.141 -3.121 1.00 94.56 171 TRP A N 1
ATOM 1328 C CA . TRP A 1 171 ? 4.883 -12.095 -3.952 1.00 94.56 171 TRP A CA 1
ATOM 1329 C C . TRP A 1 171 ? 5.947 -11.122 -4.457 1.00 94.56 171 TRP A C 1
ATOM 1331 O O . TRP A 1 171 ? 5.993 -10.830 -5.652 1.00 94.56 171 TRP A O 1
ATOM 1341 N N . PHE A 1 172 ? 6.834 -10.672 -3.565 1.00 92.38 172 PHE A N 1
ATOM 1342 C CA . PHE A 1 172 ? 7.962 -9.814 -3.919 1.00 92.38 172 PHE A CA 1
ATOM 1343 C C . PHE A 1 172 ? 8.921 -10.522 -4.879 1.00 92.38 172 PHE A C 1
ATOM 1345 O O . PHE A 1 172 ? 9.290 -9.966 -5.912 1.00 92.38 172 PHE A O 1
ATOM 1352 N N . GLU A 1 173 ? 9.270 -11.775 -4.592 1.00 94.50 173 GLU A N 1
ATOM 1353 C CA . GLU A 1 173 ? 10.178 -12.558 -5.434 1.00 94.50 173 GLU A CA 1
ATOM 1354 C C . GLU A 1 173 ? 9.621 -12.733 -6.852 1.00 94.50 173 GLU A C 1
ATOM 1356 O O . GLU A 1 173 ? 10.319 -12.465 -7.830 1.00 94.50 173 GLU A O 1
ATOM 1361 N N . ARG A 1 174 ? 8.337 -13.090 -6.988 1.00 93.94 174 ARG A N 1
ATOM 1362 C CA . ARG A 1 174 ? 7.668 -13.213 -8.295 1.00 93.94 174 ARG A CA 1
ATOM 1363 C C . ARG A 1 174 ? 7.595 -11.878 -9.031 1.00 93.94 174 ARG A C 1
ATOM 1365 O O . ARG A 1 174 ? 7.789 -11.841 -10.247 1.00 93.94 174 ARG A O 1
ATOM 1372 N N . PHE A 1 175 ? 7.347 -10.783 -8.313 1.00 91.12 1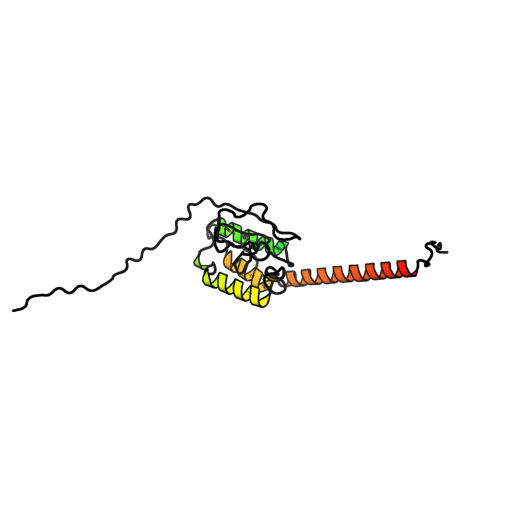75 PHE A N 1
ATOM 1373 C CA . PHE A 1 175 ? 7.368 -9.437 -8.883 1.00 91.12 175 PHE A CA 1
ATOM 1374 C C . PHE A 1 175 ? 8.749 -9.084 -9.446 1.00 91.12 175 PHE A C 1
ATOM 1376 O O . PHE A 1 175 ? 8.844 -8.640 -10.593 1.00 91.12 175 PHE A O 1
ATOM 1383 N N . MET A 1 176 ? 9.822 -9.357 -8.699 1.00 93.12 176 MET A N 1
ATOM 1384 C CA . MET A 1 176 ? 11.198 -9.124 -9.152 1.00 93.12 176 MET A CA 1
ATOM 1385 C C . MET A 1 176 ? 11.587 -10.037 -10.321 1.00 93.12 176 MET A C 1
ATOM 1387 O O . MET A 1 176 ? 12.151 -9.562 -11.306 1.00 93.12 176 MET A O 1
ATOM 1391 N N . GLN A 1 177 ? 11.198 -11.314 -10.296 1.00 94.69 177 GLN A N 1
ATOM 1392 C CA . GLN A 1 177 ? 11.386 -12.227 -11.432 1.00 94.69 177 GLN A CA 1
ATOM 1393 C C . GLN A 1 177 ? 10.685 -11.714 -12.700 1.00 94.69 177 GLN A C 1
ATOM 1395 O O . GLN A 1 177 ? 11.233 -11.809 -13.799 1.00 94.69 177 GLN A O 1
ATOM 1400 N N . GLY A 1 178 ? 9.491 -11.128 -12.567 1.00 92.62 178 GLY A N 1
ATOM 1401 C CA . GLY A 1 178 ? 8.788 -10.477 -13.674 1.00 92.62 178 GLY A CA 1
ATOM 1402 C C . GLY A 1 178 ? 9.571 -9.302 -14.274 1.00 92.62 178 GLY A C 1
ATOM 1403 O O . GLY A 1 178 ? 9.620 -9.161 -15.499 1.00 92.62 178 GLY A O 1
ATOM 1404 N N . HIS A 1 179 ? 10.237 -8.500 -13.435 1.00 91.38 179 HIS A N 1
ATOM 1405 C CA . HIS A 1 179 ? 11.108 -7.413 -13.896 1.00 91.38 179 HIS A CA 1
ATOM 1406 C C . HIS A 1 179 ? 12.296 -7.949 -14.691 1.00 91.38 179 HIS A C 1
ATOM 1408 O O . HIS A 1 179 ? 12.579 -7.435 -15.773 1.00 91.38 179 HIS A O 1
ATOM 1414 N N . GLU A 1 180 ? 12.947 -9.010 -14.214 1.00 96.12 180 GLU A N 1
ATOM 1415 C CA . GLU A 1 180 ? 14.067 -9.623 -14.935 1.00 96.12 180 GLU A CA 1
ATOM 1416 C C . GLU A 1 180 ? 13.637 -10.229 -16.274 1.00 96.12 180 GLU A C 1
ATOM 1418 O O . GLU A 1 180 ? 14.302 -10.011 -17.288 1.00 96.12 180 GLU A O 1
ATOM 1423 N N . ARG A 1 181 ? 12.468 -10.883 -16.340 1.00 96.25 181 ARG A N 1
ATOM 1424 C CA . ARG A 1 181 ? 11.896 -11.358 -17.616 1.00 96.25 181 ARG A CA 1
ATOM 1425 C C . ARG A 1 181 ? 11.693 -10.213 -18.606 1.00 96.25 181 ARG A C 1
ATOM 1427 O O . ARG A 1 181 ? 12.060 -10.340 -19.773 1.00 96.25 181 ARG A O 1
ATOM 1434 N N . ARG A 1 182 ? 11.152 -9.080 -18.143 1.00 93.69 182 ARG A N 1
ATOM 1435 C CA . ARG A 1 182 ? 10.961 -7.886 -18.978 1.00 93.69 182 ARG A CA 1
ATOM 1436 C C . ARG A 1 182 ? 12.298 -7.304 -19.443 1.00 93.69 182 ARG A C 1
ATOM 1438 O O . ARG A 1 182 ? 12.426 -6.993 -20.622 1.00 93.69 182 ARG A O 1
ATOM 1445 N N . LYS A 1 183 ? 13.295 -7.183 -18.561 1.00 95.88 183 LYS A N 1
ATOM 1446 C CA . LYS A 1 183 ? 14.644 -6.715 -18.930 1.00 95.88 183 LYS A CA 1
ATOM 1447 C C . LYS A 1 183 ? 15.279 -7.623 -19.984 1.00 95.88 183 LYS A C 1
ATOM 1449 O O . LYS A 1 183 ? 15.797 -7.122 -20.974 1.00 95.88 183 LYS A O 1
ATOM 1454 N N . ASN A 1 184 ? 15.193 -8.942 -19.810 1.00 97.25 184 ASN A N 1
ATOM 1455 C CA . ASN A 1 184 ? 15.713 -9.918 -20.772 1.00 97.25 184 ASN A CA 1
ATOM 1456 C C . ASN A 1 184 ? 15.024 -9.809 -22.134 1.00 97.25 184 ASN A C 1
ATOM 1458 O O . ASN A 1 184 ? 15.693 -9.839 -23.165 1.00 97.25 184 ASN A O 1
ATOM 1462 N N . MET A 1 185 ? 13.702 -9.628 -22.140 1.00 97.38 185 MET A N 1
ATOM 1463 C CA . MET A 1 185 ? 12.941 -9.378 -23.361 1.00 97.38 185 MET A CA 1
ATOM 1464 C C . MET A 1 185 ? 13.451 -8.122 -24.083 1.00 97.38 185 MET A C 1
ATOM 1466 O O . MET A 1 185 ? 13.779 -8.208 -25.264 1.00 97.38 185 MET A O 1
ATOM 1470 N N . TRP A 1 186 ? 13.619 -7.000 -23.374 1.00 96.81 186 TRP A N 1
ATOM 1471 C CA . TRP A 1 186 ? 14.143 -5.764 -23.966 1.00 96.81 186 TRP A CA 1
ATOM 1472 C C . TRP A 1 186 ? 15.571 -5.905 -24.487 1.00 96.81 186 TRP A C 1
ATOM 1474 O O . TRP A 1 186 ? 15.848 -5.463 -25.595 1.00 96.81 186 TRP A O 1
ATOM 1484 N N . ARG A 1 187 ? 16.468 -6.563 -23.741 1.00 97.44 187 ARG A N 1
ATOM 1485 C CA . ARG A 1 187 ? 17.838 -6.841 -24.211 1.00 97.44 187 ARG A CA 1
ATOM 1486 C C . ARG A 1 187 ? 17.822 -7.603 -25.537 1.00 97.44 187 ARG A C 1
ATOM 1488 O O . ARG A 1 187 ? 18.532 -7.222 -26.462 1.00 97.44 187 ARG A O 1
ATOM 1495 N N . ARG A 1 188 ? 16.975 -8.633 -25.644 1.00 97.25 188 ARG A N 1
ATOM 1496 C CA . ARG A 1 188 ? 16.814 -9.420 -26.874 1.00 97.25 188 ARG A CA 1
ATOM 1497 C C . ARG A 1 188 ? 16.279 -8.574 -28.031 1.00 97.25 188 ARG A C 1
ATOM 1499 O O . ARG A 1 188 ? 16.839 -8.645 -29.119 1.00 97.25 188 ARG A O 1
ATOM 1506 N N . LEU A 1 189 ? 15.224 -7.787 -27.810 1.00 96.56 189 LEU A N 1
ATOM 1507 C CA . LEU A 1 189 ? 14.650 -6.930 -28.856 1.00 96.56 189 LEU A CA 1
ATOM 1508 C C . LEU A 1 189 ? 15.631 -5.845 -29.315 1.00 96.56 189 LEU A C 1
ATOM 1510 O O . LEU A 1 189 ? 15.755 -5.611 -30.513 1.00 96.56 189 LEU A O 1
ATOM 1514 N N . ASN A 1 190 ? 16.369 -5.233 -28.389 1.00 96.88 190 ASN A N 1
ATOM 1515 C CA . ASN A 1 190 ? 17.366 -4.218 -28.718 1.00 96.88 190 ASN A CA 1
ATOM 1516 C C . ASN A 1 190 ? 18.513 -4.812 -29.544 1.00 96.88 190 ASN A C 1
ATOM 1518 O O . ASN A 1 190 ? 18.905 -4.217 -30.540 1.00 96.88 190 ASN A O 1
ATOM 1522 N N . ALA A 1 191 ? 19.008 -6.003 -29.189 1.00 96.50 191 ALA A N 1
ATOM 1523 C CA . ALA A 1 191 ? 20.037 -6.686 -29.974 1.00 96.50 191 ALA A CA 1
ATOM 1524 C C . ALA A 1 191 ? 19.559 -7.010 -31.403 1.00 96.50 191 ALA A C 1
ATOM 1526 O O . ALA A 1 191 ? 20.290 -6.793 -32.365 1.00 96.50 191 ALA A O 1
ATOM 1527 N N . GLN A 1 192 ? 18.311 -7.469 -31.557 1.00 95.19 192 GLN A N 1
ATOM 1528 C CA . GLN A 1 192 ? 17.704 -7.716 -32.871 1.00 95.19 192 GLN A CA 1
ATOM 1529 C C . GLN A 1 192 ? 17.557 -6.427 -33.691 1.00 95.19 192 GLN A C 1
ATOM 1531 O O . GLN A 1 192 ? 17.841 -6.425 -34.889 1.00 95.19 192 GLN A O 1
ATOM 1536 N N . ALA A 1 193 ? 17.140 -5.330 -33.052 1.00 93.69 193 ALA A N 1
ATOM 1537 C CA . ALA A 1 193 ? 17.033 -4.027 -33.697 1.00 93.69 193 ALA A CA 1
ATOM 1538 C C . ALA A 1 193 ? 18.402 -3.519 -34.173 1.00 93.69 193 ALA A C 1
ATOM 1540 O O . ALA A 1 193 ? 18.517 -3.109 -35.323 1.00 93.69 193 ALA A O 1
ATOM 1541 N N . MET A 1 194 ? 19.444 -3.628 -33.340 1.00 92.69 194 MET A N 1
ATOM 1542 C CA . MET A 1 194 ? 20.813 -3.249 -33.711 1.00 92.69 194 MET A CA 1
ATOM 1543 C C . MET A 1 194 ? 21.325 -4.060 -34.904 1.00 92.69 194 MET A C 1
ATOM 1545 O O . MET A 1 194 ? 21.730 -3.470 -35.898 1.00 92.69 194 MET A O 1
ATOM 1549 N N . ALA A 1 195 ? 21.186 -5.389 -34.880 1.00 92.50 195 ALA A N 1
ATOM 1550 C CA . ALA A 1 195 ? 21.587 -6.236 -36.006 1.00 92.50 195 A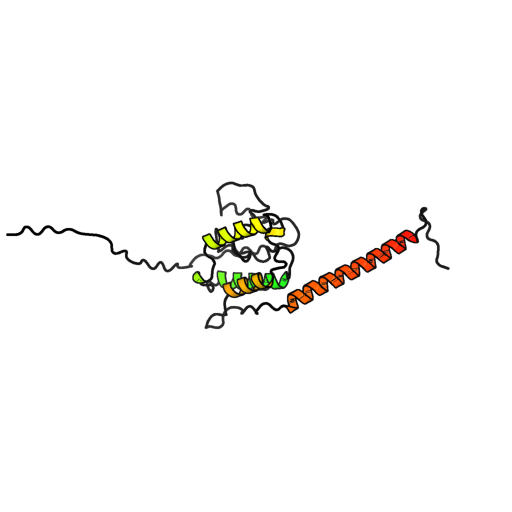LA A CA 1
ATOM 1551 C C . ALA A 1 195 ? 20.808 -5.918 -37.303 1.00 92.50 195 ALA A C 1
ATOM 1553 O O . ALA A 1 195 ? 21.335 -6.021 -38.411 1.00 92.50 195 ALA A O 1
ATOM 1554 N N . THR A 1 196 ? 19.539 -5.510 -37.186 1.00 91.75 196 THR A N 1
ATOM 1555 C CA . THR A 1 196 ? 18.726 -5.082 -38.338 1.00 91.75 196 THR A CA 1
ATOM 1556 C C . THR A 1 196 ? 19.198 -3.740 -38.901 1.00 91.75 196 THR A C 1
ATOM 1558 O O . THR A 1 196 ? 19.166 -3.539 -40.111 1.00 91.75 196 THR A O 1
ATOM 1561 N N . LEU A 1 197 ? 19.632 -2.815 -38.042 1.00 89.38 197 LEU A N 1
ATOM 1562 C CA . LEU A 1 197 ? 20.189 -1.529 -38.460 1.00 89.38 197 LEU A CA 1
ATOM 1563 C C . LEU A 1 197 ? 21.563 -1.701 -39.117 1.00 89.38 197 LEU A C 1
ATOM 1565 O O . LEU A 1 197 ? 21.805 -1.101 -40.154 1.00 89.38 197 LEU A O 1
ATOM 1569 N N . GLU A 1 198 ? 22.420 -2.560 -38.566 1.00 85.25 198 GLU A N 1
ATOM 1570 C CA . GLU A 1 198 ? 23.755 -2.857 -39.110 1.00 85.25 198 GLU A CA 1
ATOM 1571 C C . GLU A 1 198 ? 23.704 -3.607 -40.449 1.00 85.25 198 GLU A C 1
ATOM 1573 O O . GLU A 1 198 ? 24.595 -3.459 -41.278 1.00 85.25 198 GLU A O 1
ATOM 1578 N N . SER A 1 199 ? 22.652 -4.398 -40.687 1.00 79.19 199 SER A N 1
ATOM 1579 C CA . SER A 1 199 ? 22.442 -5.101 -41.963 1.00 79.19 199 SER A CA 1
ATOM 1580 C C . SER A 1 199 ? 21.752 -4.257 -43.040 1.00 79.19 199 SER A C 1
ATOM 1582 O O . SER A 1 199 ? 21.583 -4.727 -44.167 1.00 79.19 199 SER A O 1
ATOM 1584 N N . ARG A 1 200 ? 21.354 -3.017 -42.727 1.00 67.94 200 ARG A N 1
ATOM 1585 C CA . ARG A 1 200 ? 20.848 -2.054 -43.711 1.00 67.94 200 ARG A CA 1
ATOM 1586 C C . ARG A 1 200 ? 22.015 -1.223 -44.251 1.00 67.94 200 ARG A C 1
ATOM 1588 O O . ARG A 1 200 ? 22.639 -0.485 -43.500 1.00 67.94 200 ARG A O 1
ATOM 1595 N N . ASP A 1 201 ? 22.280 -1.327 -45.555 1.00 58.66 201 ASP A N 1
ATOM 1596 C CA . ASP A 1 201 ? 23.218 -0.438 -46.261 1.00 58.66 201 ASP A CA 1
ATOM 1597 C C . ASP A 1 201 ? 22.766 1.036 -46.090 1.00 58.66 201 ASP A C 1
ATOM 1599 O O . ASP A 1 201 ? 21.554 1.299 -46.098 1.00 58.66 201 ASP A O 1
ATOM 1603 N N . PRO A 1 202 ? 23.691 2.012 -45.977 1.00 58.75 202 PRO A N 1
ATOM 1604 C CA . PRO A 1 202 ? 23.367 3.414 -45.684 1.00 58.75 202 PRO A CA 1
ATOM 1605 C C . PRO A 1 202 ? 22.507 4.128 -46.747 1.00 58.75 202 PRO A C 1
ATOM 1607 O O . PRO A 1 202 ? 22.041 5.235 -46.494 1.00 58.75 202 PRO A O 1
ATOM 1610 N N . GLU A 1 203 ? 22.229 3.498 -47.894 1.00 55.00 203 GLU A N 1
ATOM 1611 C CA . GLU A 1 203 ? 21.393 4.041 -48.979 1.00 55.00 203 GLU A CA 1
ATOM 1612 C C . GLU A 1 203 ? 20.004 3.385 -49.139 1.00 55.00 203 GLU A C 1
ATOM 1614 O O . GLU A 1 203 ? 19.281 3.676 -50.087 1.00 55.00 203 GLU A O 1
ATOM 1619 N N . GLY A 1 204 ? 19.555 2.540 -48.204 1.00 53.28 204 GLY A N 1
ATOM 1620 C CA . GLY A 1 204 ? 18.147 2.111 -48.182 1.00 53.28 204 GLY A CA 1
ATOM 1621 C C . GLY A 1 204 ? 17.733 1.110 -49.273 1.00 53.28 204 GLY A C 1
ATOM 1622 O O . GLY A 1 204 ? 16.547 1.001 -49.580 1.00 53.28 204 GLY A O 1
ATOM 1623 N N . SER A 1 205 ? 18.670 0.330 -49.815 1.00 51.62 205 SER A N 1
ATOM 1624 C CA . SER A 1 205 ? 18.356 -0.833 -50.655 1.00 51.62 205 SER A CA 1
ATOM 1625 C C . SER A 1 205 ? 18.473 -2.129 -49.846 1.00 51.62 205 SER A C 1
ATOM 1627 O O . SER A 1 205 ? 19.515 -2.431 -49.263 1.00 51.62 205 SER A O 1
ATOM 1629 N N . LEU A 1 206 ? 17.383 -2.899 -49.779 1.00 51.94 206 LEU A N 1
ATOM 1630 C CA . LEU A 1 206 ? 17.368 -4.236 -49.182 1.00 51.94 206 LEU A CA 1
ATOM 1631 C C . LEU A 1 206 ? 18.154 -5.195 -50.087 1.00 51.94 206 LEU A C 1
ATOM 1633 O O . LEU A 1 206 ? 17.694 -5.519 -51.180 1.00 51.94 206 LEU A O 1
ATOM 1637 N N . ARG A 1 207 ? 19.301 -5.707 -49.626 1.00 50.06 207 ARG A N 1
ATOM 1638 C CA . ARG A 1 207 ? 19.941 -6.851 -50.293 1.00 50.06 207 ARG A CA 1
ATOM 1639 C C . ARG A 1 207 ? 19.089 -8.107 -50.058 1.00 50.06 207 ARG A C 1
ATOM 1641 O O . ARG A 1 207 ? 18.808 -8.423 -48.897 1.00 50.06 207 ARG A O 1
ATOM 1648 N N . PRO A 1 208 ? 18.672 -8.840 -51.104 1.00 47.34 208 PRO A N 1
ATOM 1649 C CA . PRO A 1 208 ? 18.034 -10.133 -50.911 1.00 47.34 208 PRO A CA 1
ATOM 1650 C C . PRO A 1 208 ? 19.070 -11.115 -50.358 1.00 47.34 208 PRO A C 1
ATOM 1652 O O . PRO A 1 208 ? 20.214 -11.153 -50.811 1.00 47.34 208 PRO A O 1
ATOM 1655 N N . LYS A 1 209 ? 18.671 -11.889 -49.346 1.00 48.59 209 LYS A N 1
ATOM 1656 C CA . LYS A 1 209 ? 19.486 -12.990 -48.827 1.00 48.59 209 LYS A CA 1
ATOM 1657 C C . LYS A 1 209 ? 19.538 -14.092 -49.891 1.00 48.59 209 LYS A C 1
ATOM 1659 O O . LYS A 1 209 ? 18.482 -14.617 -50.240 1.00 48.59 209 LYS A O 1
ATOM 1664 N N . LEU A 1 210 ? 20.739 -14.374 -50.401 1.00 38.56 210 LEU A N 1
ATOM 1665 C CA . LEU A 1 210 ? 21.074 -15.593 -51.147 1.00 38.56 210 LEU A CA 1
ATOM 1666 C C . LEU A 1 210 ? 21.246 -16.765 -50.176 1.00 38.56 210 LEU A C 1
ATOM 1668 O O . LEU A 1 210 ? 21.775 -16.519 -49.065 1.00 38.56 210 LEU A O 1
#

Radius of gyration: 27.15 Å; chains: 1; bounding box: 49×46×122 Å

Organism: NCBI:txid359342

Secondary structure (DSSP, 8-state):
-----------------------S----------SSS---SS--TTT--S----TTTGGG---STTS-B-SS-TT-B-SS--BSSSHHHHHHHHHHHHHHHHTT-S-GGGSPPHHHHHHHHHHHHHHH-SSTTTTB-TT-HHHHHHHHHHHH-SPPTTS-SPPPPPP-HHHHHHHHHHHHHHHHHHHHHHHHHHHHHHTS-TT---PPP-

Sequence (210 aa):
MELGHQREPGTDRTHSSHKARFGGRFELYLAIVIGRRLSTPYTLREVGRKGGSAFAATALNTTTTTTTIYTPDPTILFVGAVNAGLTFKIFEYQAVLAAQLLAGRVPSSRLPSTEAQLAWEVDRIAKRGDGPKFALVFPDFKEYFEELRRIAGPPTEDGKGRELPPFNKSWFERFMQGHERRKNMWRRLNAQAMATLESRDPEGSLRPKL

Foldseek 3Di:
DDDDDDDDDDDDDPPPPPPPDPPDDQDEDEQADPDDQDDDVDDPVPQDPDDDDDSFLVSQCCLDPQSFANLSHRSYGYAHLAPDDLRVLSNVLSVLLNVCVVVVNFDPVQGDDSVRSNVVLVVLCVVQNSHNSSRYCPPVVQVNLVSSQSRSDDADPVRDGDRRDHDDVVSVVVVVVVVVVVVVVVVVVVVVVVVVVVQADPPGDDDDDD

pLDDT: mean 71.03, std 25.01, range [25.36, 97.5]